Protein AF-A0A7S2BD32-F1 (afdb_monomer_lite)

Foldseek 3Di:
DDVLLVVLVVVVVVVDPLVPAQAEEPQALAAFAQWDADAQCDDDQLARCCPAPNHPCVFRNNDALQCVNVVVHQCSGVNSVLSSNQSSCCVRPVHNHAYEYAQQWHLDHNQDPHSVQRWAFPLIAREAAWDCPDPDNSHYRIHYNNDHFQFGQAWDCAALVRHGDPPDDVSCCDPRHFQNDPPGRTHHGGRDGHPRSNVSRHVNYDRDHDDGDPPDHDPCDDPPPDPDPPPPDDDDDDDDDDDDD

Radius of gyration: 23.65 Å; chains: 1; bounding box: 76×70×60 Å

Sequence (245 aa):
ENNLEKFMGMLKELDLPFRKIRGFATNVANYQALGVQCPWCPDQGYRNGYCMNGKHRNDPCCEDPCSLISQWNFGNNELNYAAGLVAAADDYLGMEAHIIIDTGRNGVADQRQSCANWCNPRGAGTGVPSTTDTANTSLVDAYFWLKTPGESDGCSETLPSGSKCPRFDAKCASVDSLGVGAGEARAPEAGLWFDFQVKQLAENARFEAPVGKGDATCPKSAQTAQPVAPPMVTIPISSGAALGG

Secondary structure (DSSP, 8-state):
--HHHHHHHHHHHTT--GGG--EEEESTT-------PPP--EEETTEE-TTGGGTTTTSGGG--TT--GGGT-S-SSHHHHHHHHHHHHHHHH----EEEEE-SS-S-SS--S-TT--SSBTT----SPSBS--TTTTTEEEEE--SPTTB-SS--SB-TTSSBPTT--GGGGSTTBTTSSTTPPPP-STTSB-HHHHHHHHHT---SPP---TT------------PPPPP--PPPP-PPPPP-

InterPro domains:
  IPR016288 1, 4-beta cellobiohydrolase [PF01341] (19-205)
  IPR016288 1, 4-beta cellobiohydrolase [PR00733] (21-31)
  IPR016288 1, 4-beta cellobiohydrolase [PR00733] (115-135)
  IPR016288 1, 4-beta cellobiohydrolase [PR00733] (140-154)
  IPR016288 1, 4-beta cellobiohydrolase [PTHR34876] (2-206)
  IPR036434 1, 4-beta cellobiohydrolase superfamily [G3DSA:3.20.20.40] (1-207)
  IPR036434 1, 4-beta cellobiohydrolase superfamily [SSF51989] (15-206)

pLDDT: mean 88.83, std 17.26, range [34.72, 98.88]

Structure (mmCIF, N/CA/C/O backbone):
data_AF-A0A7S2BD32-F1
#
_entry.id   AF-A0A7S2BD32-F1
#
loop_
_atom_site.group_PDB
_atom_site.id
_atom_site.type_symbol
_atom_site.label_atom_id
_atom_site.label_alt_id
_atom_site.label_comp_id
_atom_site.label_asym_id
_atom_site.label_entity_id
_atom_site.label_seq_id
_atom_site.pdbx_PDB_ins_code
_atom_site.Cartn_x
_atom_site.Cartn_y
_atom_site.Cartn_z
_atom_site.occupancy
_atom_site.B_iso_or_equiv
_atom_site.auth_seq_id
_atom_site.auth_comp_id
_atom_site.auth_asym_id
_atom_site.auth_atom_id
_atom_site.pdbx_PDB_model_num
ATOM 1 N N . GLU A 1 1 ? -5.860 20.797 6.631 1.00 58.47 1 GLU A N 1
ATOM 2 C CA . GLU A 1 1 ? -7.123 20.291 6.059 1.00 58.47 1 GLU A CA 1
ATOM 3 C C . GLU A 1 1 ? -7.252 18.819 6.418 1.00 58.47 1 GLU A C 1
ATOM 5 O O . GLU A 1 1 ? -6.230 18.143 6.411 1.00 58.47 1 GLU A O 1
ATOM 10 N N . ASN A 1 2 ? -8.440 18.346 6.803 1.00 82.62 2 ASN A N 1
ATOM 11 C CA . ASN A 1 2 ? -8.645 16.949 7.182 1.00 82.62 2 ASN A CA 1
ATOM 12 C C . ASN A 1 2 ? -9.207 16.147 5.996 1.00 82.62 2 ASN A C 1
ATOM 14 O O . ASN A 1 2 ? -10.402 16.195 5.707 1.00 82.62 2 ASN A O 1
ATOM 18 N N . ASN A 1 3 ? -8.331 15.433 5.287 1.00 89.69 3 ASN A N 1
ATOM 19 C CA . ASN A 1 3 ? -8.700 14.720 4.059 1.00 89.69 3 ASN A CA 1
ATOM 20 C C . ASN A 1 3 ? -9.660 13.549 4.311 1.00 89.69 3 ASN A C 1
ATOM 22 O O . ASN A 1 3 ? -10.492 13.261 3.454 1.00 89.69 3 ASN A O 1
ATOM 26 N N . LEU A 1 4 ? -9.572 12.890 5.473 1.00 90.88 4 LEU A N 1
ATOM 27 C CA . LEU A 1 4 ? -10.450 11.768 5.812 1.00 90.88 4 LEU A CA 1
ATOM 28 C C . LEU A 1 4 ? -11.892 12.248 6.040 1.00 90.88 4 LEU A C 1
ATOM 30 O O . LEU A 1 4 ? -12.830 11.649 5.525 1.00 90.88 4 LEU A O 1
ATOM 34 N N . GLU A 1 5 ? -12.068 13.390 6.702 1.00 90.88 5 GLU A N 1
ATOM 35 C CA . GLU A 1 5 ? -13.377 14.034 6.870 1.00 90.88 5 GLU A CA 1
ATOM 36 C C . GLU A 1 5 ? -13.989 14.434 5.525 1.00 90.88 5 GLU A C 1
ATOM 38 O O . GLU A 1 5 ? -15.154 14.142 5.269 1.00 90.88 5 GLU A O 1
ATOM 43 N N . LYS A 1 6 ? -13.196 15.023 4.620 1.00 93.69 6 LYS A N 1
ATOM 44 C CA . LYS A 1 6 ? -13.669 15.345 3.266 1.00 93.69 6 LYS A CA 1
ATOM 45 C C . LYS A 1 6 ? -14.077 14.102 2.478 1.00 93.69 6 LYS A C 1
ATOM 47 O O . LYS A 1 6 ? -15.100 14.124 1.801 1.00 93.69 6 LYS A O 1
ATOM 52 N N . PHE A 1 7 ? -13.298 13.025 2.571 1.00 94.88 7 PHE A N 1
ATOM 53 C CA . PHE A 1 7 ? -13.624 11.759 1.921 1.00 94.88 7 PHE A CA 1
ATOM 54 C C . PHE A 1 7 ? -14.946 11.181 2.443 1.00 94.88 7 PHE A C 1
ATOM 56 O O . PHE A 1 7 ? -15.809 10.822 1.644 1.00 94.88 7 PHE A O 1
ATOM 63 N N . MET A 1 8 ? -15.148 11.163 3.763 1.00 94.94 8 MET A N 1
ATOM 64 C CA . MET A 1 8 ? -16.405 10.695 4.355 1.00 94.94 8 MET A CA 1
ATOM 65 C C . MET A 1 8 ? -17.590 11.600 4.008 1.00 94.94 8 MET A C 1
ATOM 67 O O . MET A 1 8 ? -18.666 11.100 3.688 1.00 94.94 8 MET A O 1
ATOM 71 N N . GLY A 1 9 ? -17.391 12.920 3.998 1.00 94.50 9 GLY A N 1
ATOM 72 C CA . GLY A 1 9 ? -18.394 13.880 3.534 1.00 94.50 9 GLY A CA 1
ATOM 73 C C . GLY A 1 9 ? -18.826 13.607 2.092 1.00 94.50 9 GLY A C 1
ATOM 74 O O . GLY A 1 9 ? -20.017 13.482 1.825 1.00 94.50 9 GLY A O 1
ATOM 75 N N . MET A 1 10 ? -17.865 13.393 1.189 1.00 95.62 10 MET A N 1
ATOM 76 C CA . MET A 1 10 ? -18.145 13.023 -0.200 1.00 95.62 10 MET A CA 1
ATOM 77 C C . MET A 1 10 ? -18.947 11.715 -0.293 1.00 95.62 10 MET A C 1
ATOM 79 O O . MET A 1 10 ? -19.921 11.653 -1.035 1.00 95.62 10 MET A O 1
ATOM 83 N N . LEU A 1 11 ? -18.582 10.669 0.460 1.00 95.69 11 LEU A N 1
ATOM 84 C CA . LEU A 1 11 ? -19.344 9.412 0.453 1.00 95.69 11 LEU A CA 1
ATOM 85 C C . LEU A 1 11 ? -20.788 9.613 0.922 1.00 95.69 11 LEU A C 1
ATOM 87 O O . LEU A 1 11 ? -21.703 9.044 0.329 1.00 95.69 11 LEU A O 1
ATOM 91 N N . LYS A 1 12 ? -20.996 10.438 1.951 1.00 93.94 12 LYS A N 1
ATOM 92 C CA . LYS A 1 12 ? -22.327 10.789 2.453 1.00 93.94 12 LYS A CA 1
ATOM 93 C C . LYS A 1 12 ? -23.169 11.507 1.396 1.00 93.94 12 LYS A C 1
ATOM 95 O O . LYS A 1 12 ? -24.358 11.230 1.282 1.00 93.94 12 LYS A O 1
ATOM 100 N N . GLU A 1 13 ? -22.556 12.392 0.612 1.00 95.75 13 GLU A N 1
ATOM 101 C CA . GLU A 1 13 ? -23.217 13.123 -0.480 1.00 95.75 13 GLU A CA 1
ATOM 102 C C . GLU A 1 13 ? -23.597 12.230 -1.670 1.00 95.75 13 GLU A C 1
ATOM 104 O O . GLU A 1 13 ? -24.556 12.534 -2.376 1.00 95.75 13 GLU A O 1
ATOM 109 N N . LEU A 1 14 ? -22.888 11.117 -1.887 1.00 94.44 14 LEU A N 1
ATOM 110 C CA . LEU A 1 14 ? -23.192 10.167 -2.964 1.00 94.44 14 LEU A CA 1
ATOM 111 C C . LEU A 1 14 ? -24.468 9.333 -2.724 1.00 94.44 14 LEU A C 1
ATOM 113 O O . LEU A 1 14 ? -24.861 8.600 -3.630 1.00 94.44 14 LEU A O 1
ATOM 117 N N . ASP A 1 15 ? -25.090 9.416 -1.538 1.00 87.00 15 ASP A N 1
ATOM 118 C CA . ASP A 1 15 ? -26.321 8.693 -1.150 1.00 87.00 15 ASP A CA 1
ATOM 119 C C . ASP A 1 15 ? -26.288 7.196 -1.518 1.00 87.00 15 ASP A C 1
ATOM 121 O O . ASP A 1 15 ? -27.191 6.615 -2.128 1.00 87.00 15 ASP A O 1
ATOM 125 N N . LEU A 1 16 ? -25.163 6.555 -1.199 1.00 90.75 16 LEU A N 1
ATOM 126 C CA . LEU A 1 16 ? -24.937 5.155 -1.527 1.00 90.75 16 LEU A CA 1
ATOM 127 C C . LEU A 1 16 ? -25.793 4.235 -0.642 1.00 90.75 16 LEU A C 1
ATOM 129 O O . LEU A 1 16 ? -26.047 4.533 0.526 1.00 90.75 16 LEU A O 1
ATOM 133 N N . PRO A 1 17 ? -26.182 3.041 -1.132 1.00 91.81 17 PRO A N 1
ATOM 134 C CA . PRO A 1 17 ? -26.889 2.064 -0.317 1.00 91.81 17 PRO A CA 1
ATOM 135 C C . PRO A 1 17 ? -25.917 1.382 0.660 1.00 91.81 17 PRO A C 1
ATOM 137 O O . PRO A 1 17 ? -25.590 0.212 0.471 1.00 91.81 17 PRO A O 1
ATOM 140 N N . PHE A 1 18 ? -25.471 2.081 1.711 1.00 90.56 18 PHE A N 1
ATOM 141 C CA . PHE A 1 18 ? -24.422 1.627 2.640 1.00 90.56 18 PHE A CA 1
ATOM 142 C C . PHE A 1 18 ? -24.682 0.244 3.249 1.00 90.56 18 PHE A C 1
ATOM 144 O O . PHE A 1 18 ? -23.754 -0.534 3.407 1.00 90.56 18 PHE A O 1
ATOM 151 N N . ARG A 1 19 ? -25.948 -0.155 3.431 1.00 89.62 19 ARG A N 1
ATOM 152 C CA . ARG A 1 19 ? -26.327 -1.528 3.833 1.00 89.62 19 ARG A CA 1
ATOM 153 C C . ARG A 1 19 ? -25.866 -2.646 2.879 1.00 89.62 19 ARG A C 1
ATOM 155 O O . ARG A 1 19 ? -25.961 -3.817 3.224 1.00 89.62 19 ARG A O 1
ATOM 162 N N . LYS A 1 20 ? -25.502 -2.310 1.638 1.00 94.06 20 LYS A N 1
ATOM 163 C CA . LYS A 1 20 ? -24.972 -3.232 0.617 1.00 94.06 20 LYS A CA 1
ATOM 164 C C . LYS A 1 20 ? -23.454 -3.125 0.471 1.00 94.06 20 LYS A C 1
ATOM 166 O O . LYS A 1 20 ? -22.869 -3.908 -0.270 1.00 94.06 20 LYS A O 1
ATOM 171 N N . ILE A 1 21 ? -22.835 -2.141 1.115 1.00 95.62 21 ILE A N 1
ATOM 172 C CA . ILE A 1 21 ? -21.399 -1.910 1.064 1.00 95.62 21 ILE A CA 1
ATOM 173 C C . ILE A 1 21 ? -20.817 -2.556 2.314 1.00 95.62 21 ILE A C 1
ATOM 175 O O . ILE A 1 21 ? -21.200 -2.215 3.424 1.00 95.62 21 ILE A O 1
ATOM 179 N N . ARG A 1 22 ? -19.912 -3.521 2.137 1.00 97.25 22 ARG A N 1
ATOM 180 C CA . ARG A 1 22 ? -19.256 -4.196 3.266 1.00 97.25 22 ARG A CA 1
ATOM 181 C C . ARG A 1 22 ? -18.191 -3.313 3.922 1.00 97.25 22 ARG A C 1
ATOM 183 O O . ARG A 1 22 ? -17.991 -3.390 5.126 1.00 97.25 22 ARG A O 1
ATOM 190 N N . GLY A 1 23 ? -17.533 -2.469 3.130 1.00 97.44 23 GLY A N 1
ATOM 191 C CA . GLY A 1 23 ? -16.484 -1.568 3.589 1.00 97.44 23 GLY A CA 1
ATOM 192 C C . GLY A 1 23 ? -15.502 -1.215 2.482 1.00 97.44 23 GLY A C 1
ATOM 193 O O . GLY A 1 23 ? -15.934 -0.936 1.362 1.00 97.44 23 GLY A O 1
ATOM 194 N N . PHE A 1 24 ? -14.206 -1.200 2.790 1.00 98.25 24 PHE A N 1
ATOM 195 C CA . PHE A 1 24 ? -13.173 -0.622 1.927 1.00 98.25 24 PHE A CA 1
ATOM 196 C C . PHE A 1 24 ? -12.039 -1.604 1.619 1.00 98.25 24 PHE A C 1
ATOM 198 O O . PHE A 1 24 ? -11.784 -2.544 2.369 1.00 98.25 24 PHE A O 1
ATOM 205 N N . ALA A 1 25 ? -11.330 -1.348 0.519 1.00 98.69 25 ALA A N 1
ATOM 206 C CA . ALA A 1 25 ? -10.073 -2.011 0.192 1.00 98.69 25 ALA A CA 1
ATOM 207 C C . ALA A 1 25 ? -8.916 -1.019 0.353 1.00 98.69 25 ALA A C 1
ATOM 209 O O . ALA A 1 25 ? -8.985 0.088 -0.186 1.00 98.69 25 ALA A O 1
ATOM 210 N N . THR A 1 26 ? -7.863 -1.406 1.070 1.00 98.75 26 THR A N 1
ATOM 211 C CA . THR A 1 26 ? -6.665 -0.576 1.272 1.00 98.75 26 THR A CA 1
ATOM 212 C C . THR A 1 26 ? -5.419 -1.250 0.699 1.00 98.75 26 THR A C 1
ATOM 214 O O . THR A 1 26 ? -5.455 -2.408 0.280 1.00 98.75 26 THR A O 1
ATOM 217 N N . ASN A 1 27 ? -4.327 -0.490 0.599 1.00 98.62 27 ASN A N 1
ATOM 218 C CA . ASN A 1 27 ? -3.042 -0.902 0.023 1.00 98.62 27 ASN A CA 1
ATOM 219 C C . ASN A 1 27 ? -3.067 -1.435 -1.424 1.00 98.62 27 ASN A C 1
ATOM 221 O O . ASN A 1 27 ? -2.047 -1.943 -1.883 1.00 98.62 27 ASN A O 1
ATOM 225 N N . VAL A 1 28 ? -4.191 -1.345 -2.148 1.00 98.69 28 VAL A N 1
ATOM 226 C CA . VAL A 1 28 ? -4.358 -1.955 -3.481 1.00 98.69 28 VAL A CA 1
ATOM 227 C C . VAL A 1 28 ? -3.224 -1.545 -4.416 1.00 98.69 28 VAL A C 1
ATOM 229 O O . VAL A 1 28 ? -3.013 -0.356 -4.655 1.00 98.69 28 VAL A O 1
ATOM 232 N N . ALA A 1 29 ? -2.501 -2.537 -4.944 1.00 98.25 29 ALA A N 1
ATOM 233 C CA . ALA A 1 29 ? -1.325 -2.335 -5.791 1.00 98.25 29 ALA A CA 1
ATOM 234 C C . ALA A 1 29 ? -0.209 -1.476 -5.156 1.00 98.25 29 ALA A C 1
ATOM 236 O O . ALA A 1 29 ? 0.629 -0.922 -5.866 1.00 98.25 29 ALA A O 1
ATOM 237 N N . ASN A 1 30 ? -0.142 -1.396 -3.831 1.00 98.12 30 ASN A N 1
ATOM 238 C CA . ASN A 1 30 ? 0.859 -0.637 -3.088 1.00 98.12 30 ASN A CA 1
ATOM 239 C C . ASN A 1 30 ? 1.707 -1.580 -2.208 1.00 98.12 30 ASN A C 1
ATOM 241 O O . ASN A 1 30 ? 1.711 -2.799 -2.379 1.00 98.12 30 ASN A O 1
ATOM 245 N N . TYR A 1 31 ? 2.529 -0.988 -1.349 1.00 97.81 31 TYR A N 1
ATOM 246 C CA . TYR A 1 31 ? 3.640 -1.623 -0.646 1.00 97.81 31 TYR A CA 1
ATOM 247 C C . TYR A 1 31 ? 3.725 -1.137 0.802 1.00 97.81 31 TYR A C 1
ATOM 249 O O . TYR A 1 31 ? 4.784 -1.243 1.418 1.00 97.81 31 TYR A O 1
ATOM 257 N N . GLN A 1 32 ? 2.657 -0.529 1.333 1.00 97.50 32 GLN A N 1
ATOM 258 C CA . GLN A 1 32 ? 2.672 -0.105 2.725 1.00 97.50 32 GLN A CA 1
ATOM 259 C C . GLN A 1 32 ? 2.680 -1.296 3.665 1.00 97.50 32 GLN A C 1
ATOM 261 O O . GLN A 1 32 ? 2.044 -2.320 3.399 1.00 97.50 32 GLN A O 1
ATOM 266 N N . ALA A 1 33 ? 3.429 -1.147 4.758 1.00 96.75 33 ALA A N 1
ATOM 267 C CA . ALA A 1 33 ? 3.563 -2.180 5.769 1.00 96.75 33 ALA A CA 1
ATOM 268 C C . ALA A 1 33 ? 2.182 -2.592 6.285 1.00 96.75 33 ALA A C 1
ATOM 270 O O . ALA A 1 33 ? 1.382 -1.731 6.656 1.00 96.75 33 ALA A O 1
ATOM 271 N N . LEU A 1 34 ? 1.935 -3.901 6.390 1.00 97.81 34 LEU A N 1
ATOM 272 C CA . LEU A 1 34 ? 0.782 -4.391 7.148 1.00 97.81 34 LEU A CA 1
ATOM 273 C C . LEU A 1 34 ? 0.855 -3.889 8.603 1.00 97.81 34 LEU A C 1
ATOM 275 O O . LEU A 1 34 ? -0.110 -3.332 9.122 1.00 97.81 34 LEU A O 1
ATOM 279 N N . GLY A 1 35 ? 2.047 -4.008 9.201 1.00 95.88 35 GLY A N 1
ATOM 280 C CA . GLY A 1 35 ? 2.380 -3.519 10.538 1.00 95.88 35 GLY A CA 1
ATOM 281 C C . GLY A 1 35 ? 1.627 -4.228 11.660 1.00 95.88 35 GLY A C 1
ATOM 282 O O . GLY A 1 35 ? 1.113 -5.331 11.490 1.00 95.88 35 GLY A O 1
ATOM 283 N N . VAL A 1 36 ? 1.597 -3.577 12.821 1.00 95.50 36 VAL A N 1
ATOM 284 C CA . VAL A 1 36 ? 0.858 -4.008 14.011 1.00 95.50 36 VAL A CA 1
ATOM 285 C C . VAL A 1 36 ? -0.167 -2.929 14.340 1.00 95.50 36 VAL A C 1
ATOM 287 O O . VAL A 1 36 ? 0.163 -1.740 14.341 1.00 95.50 36 VAL A O 1
ATOM 290 N N . GLN A 1 37 ? -1.401 -3.335 14.642 1.00 94.88 37 GLN A N 1
ATOM 291 C CA . GLN A 1 37 ? -2.428 -2.398 15.086 1.00 94.88 37 GLN A CA 1
ATOM 292 C C . GLN A 1 37 ? -2.082 -1.851 16.474 1.00 94.88 37 GLN A C 1
ATOM 294 O O . GLN A 1 37 ? -1.905 -2.608 17.428 1.00 94.88 37 GLN A O 1
ATOM 299 N N . CYS A 1 38 ? -2.028 -0.530 16.603 1.00 94.62 38 CYS A N 1
ATOM 300 C CA . CYS A 1 38 ? -1.853 0.126 17.886 1.00 94.62 38 CYS A CA 1
ATOM 301 C C . CYS A 1 38 ? -3.112 0.025 18.752 1.00 94.62 38 CYS A C 1
ATOM 303 O O . CYS A 1 38 ? -4.233 0.023 18.227 1.00 94.62 38 CYS A O 1
ATOM 305 N N . PRO A 1 39 ? -2.955 0.074 20.086 1.00 93.31 39 PRO A N 1
ATOM 306 C CA . PRO A 1 39 ? -4.064 0.342 20.989 1.00 93.31 39 PRO A CA 1
ATOM 307 C C . PRO A 1 39 ? -4.862 1.576 20.544 1.00 93.31 39 PRO A C 1
ATOM 309 O O . PRO A 1 39 ? -4.297 2.580 20.096 1.00 93.31 39 PRO A O 1
ATOM 312 N N . TRP A 1 40 ? -6.190 1.506 20.656 1.00 91.75 40 TRP A N 1
ATOM 313 C CA . TRP A 1 40 ? -7.070 2.595 20.236 1.00 91.75 40 TRP A CA 1
ATOM 314 C C . TRP A 1 40 ? -7.078 3.731 21.272 1.00 91.75 40 TRP A C 1
ATOM 316 O O . TRP A 1 40 ? -7.752 3.649 22.299 1.00 91.75 40 TRP A O 1
ATOM 326 N N . CYS A 1 41 ? -6.315 4.791 20.996 1.00 91.12 41 CYS A N 1
ATOM 327 C CA . CYS A 1 41 ? -6.140 5.991 21.821 1.00 91.12 41 CYS A CA 1
ATOM 328 C C . CYS A 1 41 ? -6.588 7.239 21.031 1.00 91.12 41 CYS A C 1
ATOM 330 O O . CYS A 1 41 ? -5.740 8.040 20.622 1.00 91.12 41 CYS A O 1
ATOM 332 N N . PRO A 1 42 ? -7.890 7.428 20.759 1.00 89.25 42 PRO A N 1
ATOM 333 C CA . PRO A 1 42 ? -8.337 8.561 19.967 1.00 89.25 42 PRO A CA 1
ATOM 334 C C . PRO A 1 42 ? -8.062 9.875 20.705 1.00 89.25 42 PRO A C 1
ATOM 336 O O . PRO A 1 42 ? -8.408 10.019 21.876 1.00 89.25 42 PRO A O 1
ATOM 339 N N . ASP A 1 43 ? -7.423 10.829 20.032 1.00 85.88 43 ASP A N 1
ATOM 340 C CA . ASP A 1 43 ? -7.085 12.137 20.612 1.00 85.88 43 ASP A CA 1
ATOM 341 C C . ASP A 1 43 ? -7.781 13.310 19.905 1.00 85.88 43 ASP A C 1
ATOM 343 O O . ASP A 1 43 ? -7.863 14.407 20.456 1.00 85.88 43 ASP A O 1
ATOM 347 N N . GLN A 1 44 ? -8.316 13.079 18.706 1.00 80.50 44 GLN A N 1
ATOM 348 C CA . GLN A 1 44 ? -9.089 14.051 17.945 1.00 80.50 44 GLN A CA 1
ATOM 349 C C . GLN A 1 44 ? -10.066 13.327 17.006 1.00 80.50 44 GLN A C 1
ATOM 351 O O . GLN A 1 44 ? -9.686 12.876 15.925 1.00 80.50 44 GLN A O 1
ATOM 356 N N . GLY A 1 45 ? -11.336 13.223 17.410 1.00 83.19 45 GLY A N 1
ATOM 357 C CA . GLY A 1 45 ? -12.357 12.497 16.645 1.00 83.19 45 GLY A CA 1
ATOM 358 C C . GLY A 1 45 ? -11.972 11.026 16.456 1.00 83.19 45 GLY A C 1
ATOM 359 O O . GLY A 1 45 ? -11.734 10.318 17.430 1.00 83.19 45 GLY A O 1
ATOM 360 N N . TYR A 1 46 ? -11.860 10.594 15.201 1.00 83.38 46 TYR A N 1
ATOM 361 C CA . TYR A 1 46 ? -11.458 9.242 14.791 1.00 83.38 46 TYR A CA 1
ATOM 362 C C . TYR A 1 46 ? -9.934 9.055 14.645 1.00 83.38 46 TYR A C 1
ATOM 364 O O . TYR A 1 46 ? -9.478 7.971 14.279 1.00 83.38 46 TYR A O 1
ATOM 372 N N . ARG A 1 47 ? -9.113 10.092 14.878 1.00 87.81 47 ARG A N 1
ATOM 373 C CA . ARG A 1 47 ? -7.650 9.964 14.801 1.00 87.81 47 ARG A CA 1
ATOM 374 C C . ARG A 1 47 ? -7.129 9.188 16.002 1.00 87.81 47 ARG A C 1
ATOM 376 O O . ARG A 1 47 ? -7.273 9.656 17.130 1.00 87.81 47 ARG A O 1
ATOM 383 N N . ASN A 1 48 ? -6.425 8.082 15.758 1.00 92.25 48 ASN A N 1
ATOM 384 C CA . ASN A 1 48 ? -5.677 7.395 16.808 1.00 92.25 48 ASN A CA 1
ATOM 385 C C . ASN A 1 48 ? -4.380 8.158 17.138 1.00 92.25 48 ASN A C 1
ATOM 387 O O . ASN A 1 48 ? -3.448 8.215 16.337 1.00 92.25 48 ASN A O 1
ATOM 391 N N . GLY A 1 49 ? -4.315 8.742 18.331 1.00 93.62 49 GLY A N 1
ATOM 392 C CA . GLY A 1 49 ? -3.192 9.537 18.821 1.00 93.62 49 GLY A CA 1
ATOM 393 C C . GLY A 1 49 ? -2.071 8.733 19.480 1.00 93.62 49 GLY A C 1
ATOM 394 O O . GLY A 1 49 ? -1.171 9.349 20.053 1.00 93.62 49 GLY A O 1
ATOM 395 N N . TYR A 1 50 ? -2.114 7.394 19.442 1.00 94.62 50 TYR A N 1
ATOM 396 C CA . TYR A 1 50 ? -1.158 6.528 20.143 1.00 94.62 50 TYR A CA 1
ATOM 397 C C . TYR A 1 50 ? 0.304 6.897 19.823 1.00 94.62 50 TYR A C 1
ATOM 399 O O . TYR A 1 50 ? 1.037 7.320 20.709 1.00 94.62 50 TYR A O 1
ATOM 407 N N . CYS A 1 51 ? 0.715 6.874 18.555 1.00 94.38 51 CYS A N 1
ATOM 408 C CA . CYS A 1 51 ? 2.095 7.202 18.161 1.00 94.38 51 CYS A CA 1
ATOM 409 C C . CYS A 1 51 ? 2.365 8.710 17.991 1.00 94.38 51 CYS A C 1
ATOM 411 O O . CYS A 1 51 ? 3.480 9.128 17.664 1.00 94.38 51 CYS A O 1
ATOM 413 N N . MET A 1 52 ? 1.344 9.554 18.169 1.00 93.12 52 MET A N 1
ATOM 414 C CA . MET A 1 52 ? 1.436 10.978 17.852 1.00 93.12 52 MET A CA 1
ATOM 415 C C . MET A 1 52 ? 2.292 11.742 18.856 1.00 93.12 52 MET A C 1
ATOM 417 O O . MET A 1 52 ? 2.454 11.350 20.012 1.00 93.12 52 MET A O 1
ATOM 421 N N . ASN A 1 53 ? 2.840 12.878 18.413 1.00 90.81 53 ASN A N 1
ATOM 422 C CA . ASN A 1 53 ? 3.692 13.748 19.231 1.00 90.81 53 ASN A CA 1
ATOM 423 C C . ASN A 1 53 ? 4.925 13.033 19.815 1.00 90.81 53 ASN A C 1
ATOM 425 O O . ASN A 1 53 ? 5.414 13.382 20.887 1.00 90.81 53 ASN A O 1
ATOM 429 N N . GLY A 1 54 ? 5.432 12.015 19.112 1.00 88.50 54 GLY A N 1
ATOM 430 C CA . GLY A 1 54 ? 6.607 11.257 19.532 1.00 88.50 54 GLY A CA 1
ATOM 431 C C . GLY A 1 54 ? 6.378 10.334 20.728 1.00 88.50 54 GLY A C 1
ATOM 432 O O . GLY A 1 54 ? 7.362 9.931 21.349 1.00 88.50 54 GLY A O 1
ATOM 433 N N . LYS A 1 55 ? 5.122 10.011 21.052 1.00 91.50 55 LYS A N 1
ATOM 434 C CA . LYS A 1 55 ? 4.765 8.993 22.044 1.00 91.50 55 LYS A CA 1
ATOM 435 C C . LYS A 1 55 ? 5.056 7.592 21.504 1.00 91.50 55 LYS A C 1
ATOM 437 O O . LYS A 1 55 ? 5.060 7.381 20.298 1.00 91.50 55 LYS A O 1
ATOM 442 N N . HIS A 1 56 ? 5.316 6.652 22.413 1.00 92.12 56 HIS A N 1
ATOM 443 C CA . HIS A 1 56 ? 5.418 5.213 22.131 1.00 92.12 56 HIS A CA 1
ATOM 444 C C . HIS A 1 56 ? 6.331 4.816 20.950 1.00 92.12 56 HIS A C 1
ATOM 446 O O . HIS A 1 56 ? 6.143 3.764 20.360 1.00 92.12 56 HIS A O 1
ATOM 452 N N . ARG A 1 57 ? 7.372 5.606 20.634 1.00 90.81 57 ARG A N 1
ATOM 453 C CA . ARG A 1 57 ? 8.261 5.392 19.465 1.00 90.81 57 ARG A CA 1
ATOM 454 C C . ARG A 1 57 ? 8.922 4.013 19.379 1.00 90.81 57 ARG A C 1
ATOM 456 O O . ARG A 1 57 ? 9.354 3.629 18.304 1.00 90.81 57 ARG A O 1
ATOM 463 N N . ASN A 1 58 ? 9.048 3.318 20.507 1.00 91.44 58 ASN A N 1
ATOM 464 C CA . ASN A 1 58 ? 9.677 1.999 20.580 1.00 91.44 58 ASN A CA 1
ATOM 465 C C . ASN A 1 58 ? 8.652 0.853 20.531 1.00 91.44 58 ASN A C 1
ATOM 467 O O . ASN A 1 58 ? 9.042 -0.307 20.636 1.00 91.44 58 ASN A O 1
ATOM 471 N N . ASP A 1 59 ? 7.356 1.165 20.457 1.00 93.06 59 ASP A N 1
ATOM 472 C CA . ASP A 1 59 ? 6.319 0.161 20.253 1.00 93.06 59 ASP A CA 1
ATOM 473 C C . ASP A 1 59 ? 6.335 -0.283 18.780 1.00 93.06 59 ASP A C 1
ATOM 475 O O . ASP A 1 59 ? 6.318 0.589 17.905 1.00 93.06 59 ASP A O 1
ATOM 479 N N . PRO A 1 60 ? 6.344 -1.596 18.477 1.00 93.75 60 PRO A N 1
ATOM 480 C CA . PRO A 1 60 ? 6.278 -2.094 17.103 1.00 93.75 60 PRO A CA 1
ATOM 481 C C . PRO A 1 60 ? 5.107 -1.526 16.289 1.00 93.75 60 PRO A C 1
ATOM 483 O O . PRO A 1 60 ? 5.219 -1.340 15.081 1.00 93.75 60 PRO A O 1
ATOM 486 N N . CYS A 1 61 ? 3.982 -1.193 16.930 1.00 94.62 61 CYS A N 1
ATOM 487 C CA . CYS A 1 61 ? 2.839 -0.597 16.238 1.00 94.62 61 CYS A CA 1
ATOM 488 C C . CYS A 1 61 ? 3.127 0.828 15.713 1.00 94.62 61 CYS A C 1
ATOM 490 O O . CYS A 1 61 ? 2.442 1.308 14.805 1.00 94.62 61 CYS A O 1
ATOM 492 N N . CYS A 1 62 ? 4.154 1.493 16.258 1.00 94.94 62 CYS A N 1
ATOM 493 C CA . CYS A 1 62 ? 4.622 2.822 15.868 1.00 94.94 62 CYS A CA 1
ATOM 494 C C . CYS A 1 62 ? 5.808 2.801 14.894 1.00 94.94 62 CYS A C 1
ATOM 496 O O . CYS A 1 62 ? 6.337 3.869 14.577 1.00 94.94 62 CYS A O 1
ATOM 498 N N . GLU A 1 63 ? 6.221 1.628 14.401 1.00 95.06 63 GLU A N 1
ATOM 499 C CA . GLU A 1 63 ? 7.153 1.549 13.276 1.00 95.06 63 GLU A CA 1
ATOM 500 C C . GLU A 1 63 ? 6.572 2.282 12.061 1.00 95.06 63 GLU A C 1
ATOM 502 O O . GLU A 1 63 ? 5.399 2.131 11.713 1.00 95.06 63 GLU A O 1
ATOM 507 N N . ASP A 1 64 ? 7.394 3.117 11.433 1.00 95.25 64 ASP A N 1
ATOM 508 C CA . ASP A 1 64 ? 6.950 4.047 10.395 1.00 95.25 64 ASP A CA 1
ATOM 509 C C . ASP A 1 64 ? 8.019 4.197 9.301 1.00 95.25 64 ASP A C 1
ATOM 511 O O . ASP A 1 64 ? 8.687 5.235 9.212 1.00 95.25 64 ASP A O 1
ATOM 515 N N . PRO A 1 65 ? 8.201 3.168 8.448 1.00 94.00 65 PRO A N 1
ATOM 516 C CA . PRO A 1 65 ? 9.196 3.185 7.370 1.00 94.00 65 PRO A CA 1
ATOM 517 C C . PRO A 1 65 ? 9.035 4.376 6.415 1.00 94.00 65 PRO A C 1
ATOM 519 O O . PRO A 1 65 ? 9.986 4.804 5.768 1.00 94.00 65 PRO A O 1
ATOM 522 N N . CYS A 1 66 ? 7.830 4.943 6.353 1.00 94.62 66 CYS A N 1
ATOM 523 C CA . CYS A 1 66 ? 7.471 6.035 5.461 1.00 94.62 66 CYS A CA 1
ATOM 524 C C . CYS A 1 66 ? 7.435 7.412 6.131 1.00 94.62 66 CYS A C 1
ATOM 526 O O . CYS A 1 66 ? 7.071 8.395 5.478 1.00 94.62 66 CYS A O 1
ATOM 528 N N . SER A 1 67 ? 7.826 7.507 7.406 1.00 94.31 67 SER A N 1
ATOM 529 C CA . SER A 1 67 ? 7.865 8.761 8.171 1.00 94.31 67 SER A CA 1
ATOM 530 C C . SER A 1 67 ? 6.533 9.540 8.157 1.00 94.31 67 SER A C 1
ATOM 532 O O . SER A 1 67 ? 6.515 10.777 8.160 1.00 94.31 67 SER A O 1
ATOM 534 N N . LEU A 1 68 ? 5.408 8.825 8.120 1.00 94.31 68 LEU A N 1
ATOM 535 C CA . LEU A 1 68 ? 4.041 9.342 8.092 1.00 94.31 68 LEU A CA 1
ATOM 536 C C . LEU A 1 68 ? 3.627 10.012 9.410 1.00 94.31 68 LEU A C 1
ATOM 538 O O . LEU A 1 68 ? 2.927 11.027 9.383 1.00 94.31 68 LEU A O 1
ATOM 542 N N . ILE A 1 69 ? 4.110 9.534 10.558 1.00 93.88 69 ILE A N 1
ATOM 543 C CA . ILE A 1 69 ? 3.799 10.100 11.880 1.00 93.88 69 ILE A CA 1
ATOM 544 C C . ILE A 1 69 ? 4.264 11.556 11.950 1.00 93.88 69 ILE A C 1
ATOM 546 O O . ILE A 1 69 ? 3.544 12.427 12.438 1.00 93.88 69 ILE A O 1
ATOM 550 N N . SER A 1 70 ? 5.451 11.850 11.410 1.00 91.56 70 SER A N 1
ATOM 551 C CA . SER A 1 70 ? 5.998 13.215 11.375 1.00 91.56 70 SER A CA 1
ATOM 552 C C . SER A 1 70 ? 5.187 14.173 10.490 1.00 91.56 70 SER A C 1
ATOM 554 O O . SER A 1 70 ? 5.249 15.389 10.662 1.00 91.56 70 SER A O 1
ATOM 556 N N . GLN A 1 71 ? 4.378 13.616 9.587 1.00 90.81 71 GLN A N 1
ATOM 557 C CA . GLN A 1 71 ? 3.447 14.324 8.712 1.00 90.81 71 GLN A CA 1
ATOM 558 C C . GLN A 1 71 ? 2.027 14.366 9.297 1.00 90.81 71 GLN A C 1
ATOM 560 O O . GLN A 1 71 ? 1.077 14.675 8.580 1.00 90.81 71 GLN A O 1
ATOM 565 N N . TRP A 1 72 ? 1.872 14.056 10.590 1.00 89.31 72 TRP A N 1
ATOM 566 C CA . TRP A 1 72 ? 0.586 13.988 11.290 1.00 89.31 72 TRP A CA 1
ATOM 567 C C . TRP A 1 72 ? -0.381 12.929 10.741 1.00 89.31 72 TRP A C 1
ATOM 569 O O . TRP A 1 72 ? -1.590 13.013 10.968 1.00 89.31 72 TRP A O 1
ATOM 579 N N . ASN A 1 73 ? 0.137 11.909 10.052 1.00 92.25 73 ASN A N 1
ATOM 580 C CA . ASN A 1 73 ? -0.648 10.781 9.572 1.00 92.25 73 ASN A CA 1
ATOM 581 C C . ASN A 1 73 ? -0.533 9.604 10.551 1.00 92.25 73 ASN A C 1
ATOM 583 O O . ASN A 1 73 ? 0.544 9.064 10.786 1.00 92.25 73 ASN A O 1
ATOM 587 N N . PHE A 1 74 ? -1.668 9.227 11.136 1.00 92.69 74 PHE A N 1
ATOM 588 C CA . PHE A 1 74 ? -1.774 8.160 12.132 1.00 92.69 74 PHE A CA 1
ATOM 589 C C . PHE A 1 74 ? -1.904 6.761 11.523 1.00 92.69 74 PHE A C 1
ATOM 591 O O . PHE A 1 74 ? -1.794 5.775 12.242 1.00 92.69 74 PHE A O 1
ATOM 598 N N . GLY A 1 75 ? -2.111 6.665 10.209 1.00 95.38 75 GLY A N 1
ATOM 599 C CA . GLY A 1 75 ? -2.028 5.423 9.449 1.00 95.38 75 GLY A CA 1
ATOM 600 C C . GLY A 1 75 ? -0.589 5.121 9.040 1.00 95.38 75 GLY A C 1
ATOM 601 O O . GLY A 1 75 ? -0.298 5.048 7.852 1.00 95.38 75 GLY A O 1
ATOM 602 N N . ASN A 1 76 ? 0.324 5.000 10.011 1.00 95.81 76 ASN A N 1
ATOM 603 C CA . ASN A 1 76 ? 1.736 4.667 9.760 1.00 95.81 76 ASN A CA 1
ATOM 604 C C . ASN A 1 76 ? 1.942 3.228 9.247 1.00 95.81 76 ASN A C 1
ATOM 606 O O . ASN A 1 76 ? 3.001 2.905 8.717 1.00 95.81 76 ASN A O 1
ATOM 610 N N . ASN A 1 77 ? 0.918 2.386 9.381 1.00 97.00 77 ASN A N 1
ATOM 611 C CA . ASN A 1 77 ? 0.793 1.079 8.748 1.00 97.00 77 ASN A CA 1
ATOM 612 C C . ASN A 1 77 ? -0.677 0.822 8.368 1.00 97.00 77 ASN A C 1
ATOM 614 O O . ASN A 1 77 ? -1.573 1.565 8.790 1.00 97.00 77 ASN A O 1
ATOM 618 N N . GLU A 1 78 ? -0.927 -0.226 7.584 1.00 98.12 78 GLU A N 1
ATOM 619 C CA . GLU A 1 78 ? -2.261 -0.518 7.052 1.00 98.12 78 GLU A CA 1
ATOM 620 C C . GLU A 1 78 ? -3.278 -0.886 8.137 1.00 98.12 78 GLU A C 1
ATOM 622 O O . GLU A 1 78 ? -4.430 -0.478 8.031 1.00 98.12 78 GLU A O 1
ATOM 627 N N . LEU A 1 79 ? -2.884 -1.576 9.214 1.00 97.62 79 LEU A N 1
ATOM 628 C CA . LEU A 1 79 ? -3.808 -1.886 10.313 1.00 97.62 79 LEU A CA 1
ATOM 629 C C . LEU A 1 79 ? -4.240 -0.631 11.091 1.00 97.62 79 LEU A C 1
ATOM 631 O O . LEU A 1 79 ? -5.411 -0.492 11.452 1.00 97.62 79 LEU A O 1
ATOM 635 N N . ASN A 1 80 ? -3.326 0.315 11.317 1.00 96.88 80 ASN A N 1
ATOM 636 C CA . ASN A 1 80 ? -3.649 1.604 11.933 1.00 96.88 80 ASN A CA 1
ATOM 637 C C . ASN A 1 80 ? -4.514 2.472 11.013 1.00 96.88 80 ASN A C 1
ATOM 639 O O . ASN A 1 80 ? -5.461 3.113 11.478 1.00 96.88 80 ASN A O 1
ATOM 643 N N . TYR A 1 81 ? -4.216 2.473 9.711 1.00 97.31 81 TYR A N 1
ATOM 644 C CA . TYR A 1 81 ? -5.016 3.180 8.715 1.00 97.31 81 TYR A CA 1
ATOM 645 C C . TYR A 1 81 ? -6.440 2.614 8.631 1.00 97.31 81 TYR A C 1
ATOM 647 O O . TYR A 1 81 ? -7.409 3.371 8.716 1.00 97.31 81 TYR A O 1
ATOM 655 N N . ALA A 1 82 ? -6.567 1.287 8.561 1.00 97.44 82 ALA A N 1
ATOM 656 C CA . ALA A 1 82 ? -7.831 0.561 8.569 1.00 97.44 82 ALA A CA 1
ATOM 657 C C . ALA A 1 82 ? -8.680 0.920 9.800 1.00 97.44 82 ALA A C 1
ATOM 659 O O . ALA A 1 82 ? -9.859 1.244 9.659 1.00 97.44 82 ALA A O 1
ATOM 660 N N . ALA A 1 83 ? -8.077 0.961 10.993 1.00 95.75 83 ALA A N 1
ATOM 661 C CA . ALA A 1 83 ? -8.776 1.358 12.214 1.00 95.75 83 ALA A CA 1
ATOM 662 C C . ALA A 1 83 ? -9.312 2.792 12.176 1.00 95.75 83 ALA A C 1
ATOM 664 O O . ALA A 1 83 ? -10.455 3.035 12.563 1.00 95.75 83 ALA A O 1
ATOM 665 N N . GLY A 1 84 ? -8.526 3.728 11.644 1.00 95.25 84 GLY A N 1
ATOM 666 C CA . GLY A 1 84 ? -8.985 5.090 11.383 1.00 95.25 84 GLY A CA 1
ATOM 667 C C . GLY A 1 84 ? -10.165 5.171 10.435 1.00 95.25 84 GLY A C 1
ATOM 668 O O . GLY A 1 84 ? -11.121 5.902 10.686 1.00 95.25 84 GLY A O 1
ATOM 669 N N . LEU A 1 85 ? -10.072 4.432 9.332 1.00 96.19 85 LEU A N 1
ATOM 670 C CA . LEU A 1 85 ? -11.061 4.461 8.266 1.00 96.19 85 LEU A CA 1
ATOM 671 C C . LEU A 1 85 ? -12.406 3.896 8.732 1.00 96.19 85 LEU A C 1
ATOM 673 O O . LEU A 1 85 ? -13.439 4.505 8.463 1.00 96.19 85 LEU A O 1
ATOM 677 N N . VAL A 1 86 ? -12.389 2.784 9.473 1.00 95.94 86 VAL A N 1
ATOM 678 C CA . VAL A 1 86 ? -13.594 2.183 10.064 1.00 95.94 86 VAL A CA 1
ATOM 679 C C . VAL A 1 86 ? -14.220 3.114 11.100 1.00 95.94 86 VAL A C 1
ATOM 681 O O . VAL A 1 86 ? -15.418 3.371 11.029 1.00 95.94 86 VAL A O 1
ATOM 684 N N . ALA A 1 87 ? -13.422 3.693 12.004 1.00 95.00 87 ALA A N 1
ATOM 685 C CA . ALA A 1 87 ? -13.934 4.635 13.000 1.00 95.00 87 ALA A CA 1
ATOM 686 C C . ALA A 1 87 ? -14.565 5.884 12.359 1.00 95.00 87 ALA A C 1
ATOM 688 O O . ALA A 1 87 ? -15.604 6.358 12.808 1.00 95.00 87 ALA A O 1
ATOM 689 N N . ALA A 1 88 ? -13.958 6.412 11.293 1.00 95.00 88 ALA A N 1
ATOM 690 C CA . ALA A 1 88 ? -14.514 7.545 10.560 1.00 95.00 88 ALA A CA 1
ATOM 691 C C . ALA A 1 88 ? -15.799 7.178 9.792 1.00 95.00 88 ALA A C 1
ATOM 693 O O . ALA A 1 88 ? -16.706 8.001 9.704 1.00 95.00 88 ALA A O 1
ATOM 694 N N . ALA A 1 89 ? -15.895 5.962 9.245 1.00 95.50 89 ALA A N 1
ATOM 695 C CA . ALA A 1 89 ? -17.093 5.497 8.548 1.00 95.50 89 ALA A CA 1
ATOM 696 C C . ALA A 1 89 ? -18.282 5.304 9.503 1.00 95.50 89 ALA A C 1
ATOM 698 O O . ALA A 1 89 ? -19.398 5.700 9.164 1.00 95.50 89 ALA A O 1
ATOM 699 N N . ASP A 1 90 ? -18.046 4.767 10.700 1.00 93.56 90 ASP A N 1
ATOM 700 C CA . ASP A 1 90 ? -19.071 4.663 11.742 1.00 93.56 90 ASP A CA 1
ATOM 701 C C . ASP A 1 90 ? -19.596 6.055 12.133 1.00 93.56 90 ASP A C 1
ATOM 703 O O . ASP A 1 90 ? -20.790 6.326 12.024 1.00 93.56 90 ASP A O 1
ATOM 707 N N . ASP A 1 91 ? -18.690 6.986 12.447 1.00 92.31 91 ASP A N 1
ATOM 708 C CA . ASP A 1 91 ? -19.034 8.345 12.885 1.00 92.31 91 ASP A CA 1
ATOM 709 C C . ASP A 1 91 ? -19.787 9.159 11.810 1.00 92.31 91 ASP A C 1
ATOM 711 O O . ASP A 1 91 ? -20.801 9.802 12.091 1.00 92.31 91 ASP A O 1
ATOM 715 N N . TY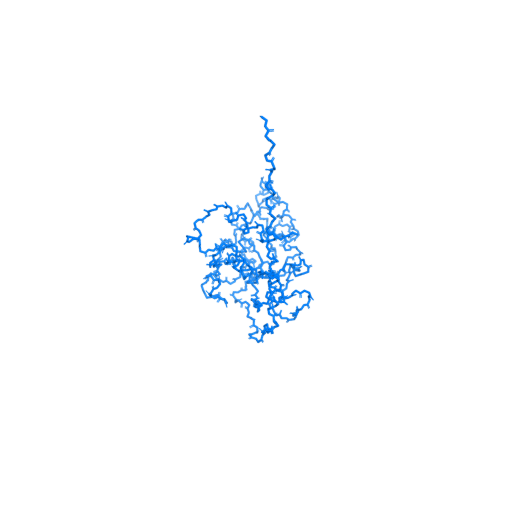R A 1 92 ? -19.335 9.124 10.550 1.00 92.31 92 TYR A N 1
ATOM 716 C CA . TYR A 1 92 ? -19.899 9.979 9.493 1.00 92.31 92 TYR A CA 1
ATOM 717 C C . TYR A 1 92 ? -21.090 9.363 8.762 1.00 92.31 92 TYR A C 1
ATOM 719 O O . TYR A 1 92 ? -21.997 10.095 8.330 1.00 92.31 92 TYR A O 1
ATOM 727 N N . LEU A 1 93 ? -21.051 8.042 8.571 1.00 93.25 93 LEU A N 1
ATOM 728 C CA . LEU A 1 93 ? -21.958 7.303 7.693 1.00 93.25 93 LEU A CA 1
ATOM 729 C C . LEU A 1 93 ? -22.888 6.362 8.471 1.00 93.25 93 LEU A C 1
ATOM 731 O O . LEU A 1 93 ? -23.828 5.840 7.875 1.00 93.25 93 LEU A O 1
ATOM 735 N N . GLY A 1 94 ? -22.653 6.140 9.772 1.00 92.62 94 GLY A N 1
ATOM 736 C CA . GLY A 1 94 ? -23.361 5.117 10.549 1.00 92.62 94 GLY A CA 1
ATOM 737 C C . GLY A 1 94 ? -23.102 3.710 10.010 1.00 92.62 94 GLY A C 1
ATOM 738 O O . GLY A 1 94 ? -24.001 2.868 10.007 1.00 92.62 94 GLY A O 1
ATOM 739 N N . MET A 1 95 ? -21.910 3.494 9.446 1.00 94.00 95 MET A N 1
ATOM 740 C CA . MET A 1 95 ? -21.546 2.277 8.736 1.00 94.00 95 MET A CA 1
ATOM 741 C C . MET A 1 95 ? -20.526 1.471 9.540 1.00 94.00 95 MET A C 1
ATOM 743 O O . MET A 1 95 ? -19.380 1.890 9.691 1.00 94.00 95 MET A O 1
ATOM 747 N N . GLU A 1 96 ? -20.914 0.261 9.943 1.00 93.38 96 GLU A N 1
ATOM 748 C CA . GLU A 1 96 ? -19.995 -0.763 10.453 1.00 93.38 96 GLU A CA 1
ATOM 749 C C . GLU A 1 96 ? -19.166 -1.328 9.286 1.00 93.38 96 GLU A C 1
ATOM 751 O O . GLU A 1 96 ? -19.485 -2.354 8.682 1.00 93.38 96 GLU A O 1
ATOM 756 N N . ALA A 1 97 ? -18.148 -0.570 8.883 1.00 97.12 97 ALA A N 1
ATOM 757 C CA . ALA A 1 97 ? -17.296 -0.911 7.756 1.00 97.12 97 ALA A CA 1
ATOM 758 C C . ALA A 1 97 ? -16.271 -1.988 8.130 1.00 97.12 97 ALA A C 1
ATOM 760 O O . ALA A 1 97 ? -15.650 -1.932 9.187 1.00 97.12 97 ALA A O 1
ATOM 761 N N . HIS A 1 98 ? -16.023 -2.908 7.202 1.00 98.06 98 HIS A N 1
ATOM 762 C CA . HIS A 1 98 ? -14.918 -3.863 7.266 1.00 98.06 98 HIS A CA 1
ATOM 763 C C . HIS A 1 98 ? -13.860 -3.568 6.204 1.00 98.06 98 HIS A C 1
ATOM 765 O O . HIS A 1 98 ? -14.115 -2.888 5.209 1.00 98.06 98 HIS A O 1
ATOM 771 N N . ILE A 1 99 ? -12.653 -4.087 6.394 1.00 98.69 99 ILE A N 1
ATOM 772 C CA . ILE A 1 99 ? -11.527 -3.812 5.502 1.00 98.69 99 ILE A CA 1
ATOM 773 C C . ILE A 1 99 ? -11.014 -5.100 4.865 1.00 98.69 99 ILE A C 1
ATOM 775 O O . ILE A 1 99 ? -10.898 -6.129 5.529 1.00 98.69 99 ILE A O 1
ATOM 779 N N . ILE A 1 100 ? -10.656 -5.027 3.586 1.00 98.81 100 ILE A N 1
ATOM 780 C CA . ILE A 1 100 ? -9.695 -5.954 2.979 1.00 98.81 100 ILE A CA 1
ATOM 781 C C . ILE A 1 100 ? -8.392 -5.202 2.702 1.00 98.81 100 ILE A C 1
ATOM 783 O O . ILE A 1 100 ? -8.421 -4.065 2.228 1.00 98.81 100 ILE A O 1
ATOM 787 N N . ILE A 1 101 ? -7.252 -5.817 3.008 1.00 98.88 101 ILE A N 1
ATOM 788 C CA . ILE A 1 101 ? -5.932 -5.187 2.847 1.00 98.88 101 ILE A CA 1
ATOM 789 C C . ILE A 1 101 ? -5.162 -5.940 1.768 1.00 98.88 101 ILE A C 1
ATOM 791 O O . ILE A 1 101 ? -5.007 -7.160 1.865 1.00 98.88 101 ILE A O 1
ATOM 795 N N . ASP A 1 102 ? -4.657 -5.220 0.762 1.00 98.88 102 ASP A N 1
ATOM 796 C CA . ASP A 1 102 ? -3.750 -5.819 -0.215 1.00 98.88 102 ASP A CA 1
ATOM 797 C C . ASP A 1 102 ? -2.396 -6.134 0.421 1.00 98.88 102 ASP A C 1
ATOM 799 O O . ASP A 1 102 ? -1.662 -5.238 0.837 1.00 98.88 102 ASP A O 1
ATOM 803 N N . THR A 1 103 ? -2.056 -7.415 0.509 1.00 98.81 103 THR A N 1
ATOM 804 C CA . THR A 1 103 ? -0.780 -7.889 1.069 1.00 98.81 103 THR A CA 1
ATOM 805 C C . THR A 1 103 ? 0.120 -8.536 0.020 1.00 98.81 103 THR A C 1
ATOM 807 O O . THR A 1 103 ? 1.156 -9.118 0.345 1.00 98.81 103 THR A O 1
ATOM 810 N N . GLY A 1 104 ? -0.241 -8.435 -1.265 1.00 98.56 104 GLY A N 1
ATOM 811 C CA . GLY A 1 104 ? 0.429 -9.169 -2.339 1.00 98.56 104 GLY A CA 1
ATOM 812 C C . GLY A 1 104 ? 1.901 -8.822 -2.511 1.00 98.56 104 GLY A C 1
ATOM 813 O O . GLY A 1 104 ? 2.680 -9.649 -2.977 1.00 98.56 104 GLY A O 1
ATOM 814 N N . ARG A 1 105 ? 2.312 -7.602 -2.148 1.00 98.50 105 ARG A N 1
ATOM 815 C CA . ARG A 1 105 ? 3.662 -7.094 -2.449 1.00 98.50 105 ARG A CA 1
ATOM 816 C C . ARG A 1 105 ? 4.298 -6.290 -1.315 1.00 98.50 105 ARG A C 1
ATOM 818 O O . ARG A 1 105 ? 5.289 -5.605 -1.543 1.00 98.50 105 ARG A O 1
ATOM 825 N N . ASN A 1 106 ? 3.747 -6.357 -0.104 1.00 97.94 106 ASN A N 1
ATOM 826 C CA . ASN A 1 106 ? 4.164 -5.526 1.028 1.00 97.94 106 ASN A CA 1
ATOM 827 C C . ASN A 1 106 ? 4.958 -6.276 2.116 1.00 97.94 106 ASN A C 1
ATOM 829 O O . ASN A 1 106 ? 4.978 -5.842 3.266 1.00 97.94 106 ASN A O 1
ATOM 833 N N . GLY A 1 107 ? 5.605 -7.396 1.778 1.00 97.81 107 GLY A N 1
ATOM 834 C CA . GLY A 1 107 ? 6.386 -8.184 2.740 1.00 97.81 107 GLY A CA 1
ATOM 835 C C . GLY A 1 107 ? 7.654 -7.479 3.230 1.00 97.81 107 GLY A C 1
ATOM 836 O O . GLY A 1 107 ? 8.121 -7.737 4.334 1.00 97.81 107 GLY A O 1
ATOM 837 N N . VAL A 1 108 ? 8.195 -6.557 2.431 1.00 97.25 108 VAL A N 1
ATOM 838 C CA . VAL A 1 108 ? 9.302 -5.664 2.806 1.00 97.25 108 VAL A CA 1
ATOM 839 C C . VAL A 1 108 ? 8.780 -4.234 2.723 1.00 97.25 108 VAL A C 1
ATOM 841 O O . VAL A 1 108 ? 8.144 -3.890 1.725 1.00 97.25 108 VAL A O 1
ATOM 844 N N . ALA A 1 109 ? 9.004 -3.437 3.770 1.00 87.19 109 ALA A N 1
ATOM 845 C CA . ALA A 1 109 ? 8.348 -2.138 3.950 1.00 87.19 109 ALA A CA 1
ATOM 846 C C . ALA A 1 109 ? 9.286 -0.914 3.896 1.00 87.19 109 ALA A C 1
ATOM 848 O O . ALA A 1 109 ? 8.814 0.201 3.673 1.00 87.19 109 ALA A O 1
ATOM 849 N N . ASP A 1 110 ? 10.592 -1.104 4.086 1.00 93.50 110 ASP A N 1
ATOM 850 C CA . ASP A 1 110 ? 11.635 -0.069 4.166 1.00 93.50 110 ASP A CA 1
ATOM 851 C C . ASP A 1 110 ? 12.561 -0.016 2.931 1.00 93.50 110 ASP A C 1
ATOM 853 O O . ASP A 1 110 ? 13.567 0.687 2.906 1.00 93.50 110 ASP A O 1
ATOM 857 N N . GLN A 1 111 ? 12.205 -0.731 1.867 1.00 94.25 111 GLN A N 1
ATOM 858 C CA . GLN A 1 111 ? 12.951 -0.850 0.613 1.00 94.25 111 GLN A CA 1
ATOM 859 C C . GLN A 1 111 ? 12.917 0.401 -0.280 1.00 94.25 111 GLN A C 1
ATOM 861 O O . GLN A 1 111 ? 13.704 0.502 -1.221 1.00 94.25 111 GLN A O 1
ATOM 866 N N . ARG A 1 112 ? 11.975 1.324 -0.049 1.00 95.25 112 ARG A N 1
ATOM 867 C CA . ARG A 1 112 ? 11.761 2.511 -0.896 1.00 95.25 112 ARG A CA 1
ATOM 868 C C . ARG A 1 112 ? 12.422 3.736 -0.281 1.00 95.25 112 ARG A C 1
ATOM 870 O O . ARG A 1 112 ? 12.140 4.065 0.866 1.00 95.25 112 ARG A O 1
ATOM 877 N N . GLN A 1 113 ? 13.189 4.487 -1.071 1.00 94.75 113 GLN A N 1
ATOM 878 C CA . GLN A 1 113 ? 13.649 5.820 -0.665 1.00 94.75 113 GLN A CA 1
ATOM 879 C C . GLN A 1 113 ? 12.486 6.812 -0.583 1.00 94.75 113 GLN A C 1
ATOM 881 O O . GLN A 1 113 ? 12.478 7.708 0.259 1.00 94.75 113 GLN A O 1
ATOM 886 N N . SER A 1 114 ? 11.485 6.658 -1.454 1.00 94.25 114 SER A N 1
ATOM 887 C CA . SER A 1 114 ? 10.244 7.424 -1.395 1.00 94.25 114 SER A CA 1
ATOM 888 C C . SER A 1 114 ? 9.040 6.496 -1.355 1.00 94.25 114 SER A C 1
ATOM 890 O O . SER A 1 114 ? 8.711 5.839 -2.342 1.00 94.25 114 SER A O 1
ATOM 892 N N . CYS A 1 115 ? 8.285 6.517 -0.256 1.00 93.81 115 CYS A N 1
ATOM 893 C CA . CYS A 1 115 ? 7.033 5.760 -0.167 1.00 93.81 115 CYS A CA 1
ATOM 894 C C . CYS A 1 115 ? 5.926 6.252 -1.112 1.00 93.81 115 CYS A C 1
ATOM 896 O O . CYS A 1 115 ? 4.916 5.574 -1.281 1.00 93.81 115 CYS A O 1
ATOM 898 N N . ALA A 1 116 ? 6.117 7.401 -1.769 1.00 94.44 116 ALA A N 1
ATOM 899 C CA . ALA A 1 116 ? 5.262 7.845 -2.865 1.00 94.44 116 ALA A CA 1
ATOM 900 C C . ALA A 1 116 ? 5.592 7.148 -4.201 1.00 94.44 116 ALA A C 1
ATOM 902 O O . ALA A 1 116 ? 4.910 7.395 -5.200 1.00 94.44 116 ALA A O 1
ATOM 903 N N . ASN A 1 117 ? 6.658 6.341 -4.270 1.00 97.31 117 ASN A N 1
ATOM 904 C CA . ASN A 1 117 ? 6.925 5.493 -5.422 1.00 97.31 117 ASN A CA 1
ATOM 905 C C . ASN A 1 117 ? 6.076 4.219 -5.358 1.00 97.31 117 ASN A C 1
ATOM 907 O O . ASN A 1 117 ? 6.089 3.490 -4.361 1.00 97.31 117 ASN A O 1
ATOM 911 N N . TRP A 1 118 ? 5.361 3.962 -6.448 1.00 97.81 118 TRP A N 1
ATOM 912 C CA . TRP A 1 118 ? 4.426 2.847 -6.587 1.00 97.81 118 TRP A CA 1
ATOM 913 C C . TRP A 1 118 ? 4.787 1.905 -7.737 1.00 97.81 118 TRP A C 1
ATOM 915 O O . TRP A 1 118 ? 4.267 0.798 -7.781 1.00 97.81 118 TRP A O 1
ATOM 925 N N . CYS A 1 119 ? 5.652 2.318 -8.669 1.00 98.50 119 CYS A N 1
ATOM 926 C CA . CYS A 1 119 ? 5.901 1.540 -9.878 1.00 98.50 119 CYS A CA 1
ATOM 927 C C . CYS A 1 119 ? 7.054 0.553 -9.683 1.00 98.50 119 CYS A C 1
ATOM 929 O O . CYS A 1 119 ? 8.198 0.967 -9.521 1.00 98.50 119 CYS A O 1
ATOM 931 N N . ASN A 1 120 ? 6.758 -0.747 -9.720 1.00 98.50 120 ASN A N 1
ATOM 932 C CA . ASN A 1 120 ? 7.710 -1.853 -9.620 1.00 98.50 120 ASN A CA 1
ATOM 933 C C . ASN A 1 120 ? 8.858 -1.640 -8.598 1.00 98.50 120 ASN A C 1
ATOM 935 O O . ASN A 1 120 ? 10.021 -1.764 -8.990 1.00 98.50 120 ASN A O 1
ATOM 939 N N . PRO A 1 121 ? 8.607 -1.317 -7.316 1.00 98.00 121 PRO A N 1
ATOM 940 C CA . PRO A 1 121 ? 9.662 -1.048 -6.349 1.00 98.00 121 PRO A CA 1
ATOM 941 C C . PRO A 1 121 ? 10.649 -2.214 -6.205 1.00 98.00 121 PRO A C 1
ATOM 943 O O . PRO A 1 121 ? 10.287 -3.371 -5.964 1.00 98.00 121 PRO A O 1
ATOM 946 N N . ARG A 1 122 ? 11.928 -1.886 -6.335 1.00 97.88 122 ARG A N 1
ATOM 947 C CA . ARG A 1 122 ? 13.068 -2.751 -6.051 1.00 97.88 122 ARG A CA 1
ATOM 948 C C . ARG A 1 122 ? 13.111 -3.092 -4.568 1.00 97.88 122 ARG A C 1
ATOM 950 O O . ARG A 1 122 ? 12.702 -2.302 -3.727 1.00 97.88 122 ARG A O 1
ATOM 957 N N . GLY A 1 123 ? 13.587 -4.291 -4.258 1.00 97.56 123 GLY A N 1
ATOM 958 C CA . GLY A 1 123 ? 13.654 -4.813 -2.894 1.00 97.56 123 GLY A CA 1
ATOM 959 C C . GLY A 1 123 ? 12.302 -5.215 -2.296 1.00 97.56 123 GLY A C 1
ATOM 960 O O . GLY A 1 123 ? 12.281 -5.778 -1.208 1.00 97.56 123 GLY A O 1
ATOM 961 N N . ALA A 1 124 ? 11.177 -4.991 -2.987 1.00 98.38 124 ALA A N 1
ATOM 962 C CA . ALA A 1 124 ? 9.878 -5.457 -2.519 1.00 98.38 124 ALA A CA 1
ATOM 963 C C . ALA A 1 124 ? 9.846 -6.990 -2.437 1.00 98.38 124 ALA A C 1
ATOM 965 O O . ALA A 1 124 ? 10.469 -7.679 -3.252 1.00 98.38 124 ALA A O 1
ATOM 966 N N . GLY A 1 125 ? 9.078 -7.495 -1.475 1.00 98.56 125 GLY A N 1
ATOM 967 C CA . GLY A 1 125 ? 8.812 -8.912 -1.256 1.00 98.56 125 GLY 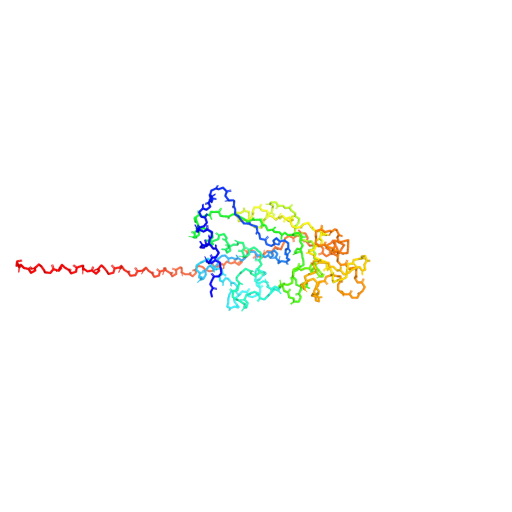A CA 1
ATOM 968 C C . GLY A 1 125 ? 7.316 -9.183 -1.171 1.00 98.56 125 GLY A C 1
ATOM 969 O O . GLY A 1 125 ? 6.537 -8.303 -0.801 1.00 98.56 125 GLY A O 1
ATOM 970 N N . THR A 1 126 ? 6.909 -10.405 -1.496 1.00 98.62 126 THR A N 1
ATOM 971 C CA . THR A 1 126 ? 5.526 -10.857 -1.284 1.00 98.62 126 THR A CA 1
ATOM 972 C C . THR A 1 126 ? 5.199 -10.840 0.212 1.00 98.62 126 THR A C 1
ATOM 974 O O . THR A 1 126 ? 6.033 -11.262 1.015 1.00 98.62 126 THR A O 1
ATOM 977 N N . GLY A 1 127 ? 4.024 -10.331 0.589 1.00 98.44 127 GLY A N 1
ATOM 978 C CA . GLY A 1 127 ? 3.564 -10.277 1.980 1.00 98.44 127 GLY A CA 1
ATOM 979 C C . GLY A 1 127 ? 2.698 -11.474 2.372 1.00 98.44 127 GLY A C 1
ATOM 980 O O . GLY A 1 127 ? 2.706 -12.511 1.707 1.00 98.44 127 GLY A O 1
ATOM 981 N N . VAL A 1 128 ? 1.928 -11.318 3.452 1.00 98.44 128 VAL A N 1
ATOM 982 C CA . VAL A 1 128 ? 1.050 -12.364 4.005 1.00 98.44 128 VAL A CA 1
ATOM 983 C C . VAL A 1 128 ? 0.131 -12.938 2.917 1.00 98.44 128 VAL A C 1
ATOM 985 O O . VAL A 1 128 ? -0.545 -12.146 2.254 1.00 98.44 128 VAL A O 1
ATOM 988 N N . PRO A 1 129 ? 0.085 -14.268 2.694 1.00 98.31 129 PRO A N 1
ATOM 989 C CA . PRO A 1 129 ? -0.806 -14.890 1.718 1.00 98.31 129 PRO A CA 1
ATOM 990 C C . PRO A 1 129 ? -2.276 -14.548 1.942 1.00 98.31 129 PRO A C 1
ATOM 992 O O . PRO A 1 129 ? -2.686 -14.210 3.049 1.00 98.31 129 PRO A O 1
ATOM 995 N N . SER A 1 130 ? -3.081 -14.669 0.885 1.00 98.56 130 SER A N 1
ATOM 996 C CA . SER A 1 130 ? -4.521 -14.414 0.983 1.00 98.56 130 SER A CA 1
ATOM 997 C C . SER A 1 130 ? -5.164 -15.311 2.044 1.00 98.56 130 SER A C 1
ATOM 999 O O . SER A 1 130 ? -5.089 -16.535 1.943 1.00 98.56 130 SER A O 1
ATOM 1001 N N . THR A 1 131 ? -5.777 -14.706 3.060 1.00 98.44 131 THR A N 1
ATOM 1002 C CA . THR A 1 131 ? -6.330 -15.403 4.227 1.00 98.44 131 THR A CA 1
ATOM 1003 C C . THR A 1 131 ? -7.398 -14.561 4.925 1.00 98.44 131 THR A C 1
ATOM 1005 O O . THR A 1 131 ? -7.362 -13.331 4.883 1.00 98.44 131 THR A O 1
ATOM 1008 N N . THR A 1 132 ? -8.333 -15.229 5.598 1.00 98.19 132 THR A N 1
ATOM 1009 C CA . THR A 1 132 ? -9.285 -14.612 6.538 1.00 98.19 132 THR A CA 1
ATOM 1010 C C . THR A 1 132 ? -8.804 -14.681 7.990 1.00 98.19 132 THR A C 1
ATOM 1012 O O . THR A 1 132 ? -9.472 -14.163 8.878 1.00 98.19 132 THR A O 1
ATOM 1015 N N . ASP A 1 133 ? -7.673 -15.342 8.254 1.00 96.94 133 ASP A N 1
ATOM 1016 C CA . ASP A 1 133 ? -7.012 -15.328 9.562 1.00 96.94 133 ASP A CA 1
ATOM 1017 C C . ASP A 1 133 ? -6.227 -14.017 9.713 1.00 96.94 133 ASP A C 1
ATOM 1019 O O . ASP A 1 133 ? -5.069 -13.902 9.304 1.00 96.94 133 ASP A O 1
ATOM 1023 N N . THR A 1 134 ? -6.919 -12.981 10.184 1.00 96.31 134 THR A N 1
ATOM 1024 C CA . THR A 1 134 ? -6.395 -11.616 10.296 1.00 96.31 134 THR A CA 1
ATOM 1025 C C . THR A 1 134 ? -6.109 -11.265 11.752 1.00 96.31 134 THR A C 1
ATOM 1027 O O . THR A 1 134 ? -6.720 -11.794 12.678 1.00 96.31 134 THR A O 1
ATOM 1030 N N . ALA A 1 135 ? -5.195 -10.317 11.981 1.00 93.25 135 ALA A N 1
ATOM 1031 C CA . ALA A 1 135 ? -4.806 -9.915 13.338 1.00 93.25 135 ALA A CA 1
ATOM 1032 C C . ALA A 1 135 ? -5.970 -9.300 14.142 1.00 93.25 135 ALA A C 1
ATOM 1034 O O . ALA A 1 135 ? -5.937 -9.281 15.371 1.00 93.25 135 ALA A O 1
ATOM 1035 N N . ASN A 1 136 ? -6.993 -8.790 13.450 1.00 93.25 136 ASN A N 1
ATOM 1036 C CA . ASN A 1 136 ? -8.204 -8.245 14.043 1.00 93.25 136 ASN A CA 1
ATOM 1037 C C . ASN A 1 136 ? -9.413 -8.565 13.152 1.00 93.25 136 ASN A C 1
ATOM 1039 O O . ASN A 1 136 ? -9.817 -7.759 12.311 1.00 93.25 136 ASN A O 1
ATOM 1043 N N . THR A 1 137 ? -10.005 -9.739 13.358 1.00 94.62 137 THR A N 1
ATOM 1044 C CA . THR A 1 137 ? -11.120 -10.250 12.545 1.00 94.62 137 THR A CA 1
ATOM 1045 C C . THR A 1 137 ? -12.424 -9.468 12.709 1.00 94.62 137 THR A C 1
ATOM 1047 O O . THR A 1 137 ? -13.324 -9.628 11.891 1.00 94.62 137 THR A O 1
ATOM 1050 N N . SER A 1 138 ? -12.568 -8.618 13.737 1.00 93.56 138 SER A N 1
ATOM 1051 C CA . SER A 1 138 ? -13.729 -7.717 13.828 1.00 93.56 138 SER A CA 1
ATOM 1052 C C . SER A 1 138 ? -13.604 -6.494 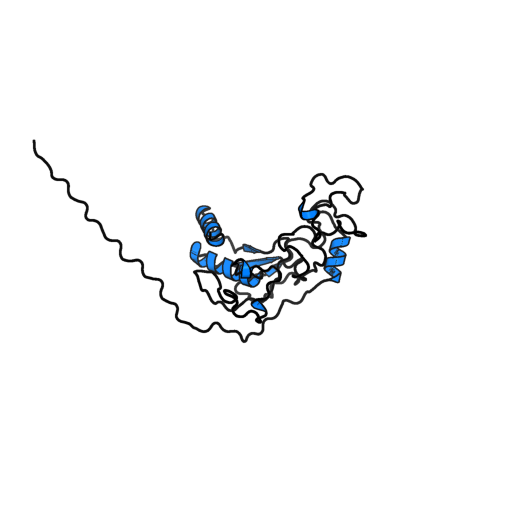12.918 1.00 93.56 138 SER A C 1
ATOM 1054 O O . SER A 1 138 ? -14.584 -5.792 12.715 1.00 93.56 138 SER A O 1
ATOM 1056 N N . LEU A 1 139 ? -12.409 -6.233 12.380 1.00 95.50 139 LEU A N 1
ATOM 1057 C CA . LEU A 1 139 ? -12.097 -5.048 11.582 1.00 95.50 139 LEU A CA 1
ATOM 1058 C C . LEU A 1 139 ? -11.713 -5.410 10.146 1.00 95.50 139 LEU A C 1
ATOM 1060 O O . LEU A 1 139 ? -12.206 -4.811 9.190 1.00 95.50 139 LEU A O 1
ATOM 1064 N N . VAL A 1 140 ? -10.830 -6.396 9.992 1.00 98.31 140 VAL A N 1
ATOM 1065 C CA . VAL A 1 140 ? -10.288 -6.827 8.703 1.00 98.31 140 VAL A CA 1
ATOM 1066 C C . VAL A 1 140 ? -10.884 -8.181 8.341 1.00 98.31 140 VAL A C 1
ATOM 1068 O O . VAL A 1 140 ? -10.594 -9.179 8.999 1.00 98.31 140 VAL A O 1
ATOM 1071 N N . ASP A 1 141 ? -11.679 -8.215 7.273 1.00 98.56 141 ASP A N 1
ATOM 1072 C CA . ASP A 1 141 ? -12.298 -9.443 6.765 1.00 98.56 141 ASP A CA 1
ATOM 1073 C C . ASP A 1 141 ? -11.250 -10.372 6.127 1.00 98.56 141 ASP A C 1
ATOM 1075 O O . ASP A 1 141 ? -11.335 -11.593 6.264 1.00 98.56 141 ASP A O 1
ATOM 1079 N N . ALA A 1 142 ? -10.266 -9.810 5.412 1.00 98.62 142 ALA A N 1
ATOM 1080 C CA . ALA A 1 142 ? -9.213 -10.590 4.769 1.00 98.62 142 ALA A CA 1
ATOM 1081 C C . ALA A 1 142 ? -7.941 -9.781 4.487 1.00 98.62 142 ALA A C 1
ATOM 1083 O O . ALA A 1 142 ? -7.986 -8.602 4.125 1.00 98.62 142 ALA A O 1
ATOM 1084 N N . TYR A 1 143 ? -6.807 -10.471 4.542 1.00 98.81 143 TYR A N 1
ATOM 1085 C CA . TYR A 1 143 ? -5.644 -10.109 3.740 1.00 98.81 143 TYR A CA 1
ATOM 1086 C C . TYR A 1 143 ? -5.826 -10.740 2.367 1.00 98.81 143 TYR A C 1
ATOM 1088 O O . TYR A 1 143 ? -6.160 -11.923 2.271 1.00 98.81 143 TYR A O 1
ATOM 1096 N N . PHE A 1 144 ? -5.666 -9.967 1.297 1.00 98.50 144 PHE A N 1
ATOM 1097 C CA . PHE A 1 144 ? -5.996 -10.455 -0.036 1.00 98.50 144 PHE A CA 1
ATOM 1098 C C . PHE A 1 144 ? -5.042 -9.914 -1.084 1.00 98.50 144 PHE A C 1
ATOM 1100 O O . PHE A 1 144 ? -4.806 -8.721 -1.147 1.00 98.50 144 PHE A O 1
ATOM 1107 N N . TRP A 1 145 ? -4.494 -10.771 -1.936 1.00 98.44 145 TRP A N 1
ATOM 1108 C CA . TRP A 1 145 ? -3.611 -10.328 -3.013 1.00 98.44 145 TRP A CA 1
ATOM 1109 C C . TRP A 1 145 ? -4.461 -9.780 -4.155 1.00 98.44 145 TRP A C 1
ATOM 1111 O O . TRP A 1 145 ? -4.884 -10.524 -5.039 1.00 98.44 145 TRP A O 1
ATOM 1121 N N . LEU A 1 146 ? -4.751 -8.480 -4.096 1.00 98.25 146 LEU A N 1
ATOM 1122 C CA . LEU A 1 146 ? -5.601 -7.800 -5.072 1.00 98.25 146 LEU A CA 1
ATOM 1123 C C . LEU A 1 146 ? -4.824 -7.504 -6.352 1.00 98.25 146 LEU A C 1
ATOM 1125 O O . LEU A 1 146 ? -5.271 -7.858 -7.442 1.00 98.25 146 LEU A O 1
ATOM 1129 N N . LYS A 1 147 ? -3.644 -6.884 -6.233 1.00 98.50 147 LYS A N 1
ATOM 1130 C CA . LYS A 1 147 ? -2.717 -6.786 -7.360 1.00 98.50 147 LYS A CA 1
ATOM 1131 C C . LYS A 1 147 ? -1.925 -8.080 -7.491 1.00 98.50 147 LYS A C 1
ATOM 1133 O O . LYS A 1 147 ? -1.158 -8.430 -6.597 1.00 98.50 147 LYS A O 1
ATOM 1138 N N . THR A 1 148 ? -2.050 -8.739 -8.641 1.00 98.25 148 THR A N 1
ATOM 1139 C CA . THR A 1 148 ? -1.307 -9.960 -8.968 1.00 98.25 148 THR A CA 1
ATOM 1140 C C . THR A 1 148 ? 0.211 -9.728 -8.875 1.00 98.25 148 THR A C 1
ATOM 1142 O O . THR A 1 148 ? 0.758 -8.934 -9.653 1.00 98.25 148 THR A O 1
ATOM 1145 N N . PRO A 1 149 ? 0.928 -10.415 -7.965 1.00 98.00 149 PRO A N 1
ATOM 1146 C CA . PRO A 1 149 ? 2.386 -10.362 -7.912 1.00 98.00 149 PRO A CA 1
ATOM 1147 C C . PRO A 1 149 ? 3.010 -10.820 -9.236 1.00 98.00 149 PRO A C 1
ATOM 1149 O O . PRO A 1 149 ? 2.643 -11.862 -9.776 1.00 98.00 149 PRO A O 1
ATOM 1152 N N . GLY A 1 150 ? 3.959 -10.044 -9.761 1.00 97.94 150 GLY A N 1
ATOM 1153 C CA . GLY A 1 150 ? 4.616 -10.328 -11.037 1.00 97.94 150 GLY A CA 1
ATOM 1154 C C . GLY A 1 150 ? 3.992 -9.643 -12.248 1.00 97.94 150 GLY A C 1
ATOM 1155 O O . GLY A 1 150 ? 4.634 -9.586 -13.290 1.00 97.94 150 GLY A O 1
ATOM 1156 N N . GLU A 1 151 ? 2.795 -9.069 -12.148 1.00 98.75 151 GLU A N 1
ATOM 1157 C CA . GLU A 1 151 ? 2.325 -8.144 -13.177 1.00 98.75 151 GLU A CA 1
ATOM 1158 C C . GLU A 1 151 ? 2.974 -6.771 -12.997 1.00 98.75 151 GLU A C 1
ATOM 1160 O O . GLU A 1 151 ? 2.896 -6.173 -11.920 1.00 98.75 151 GLU A O 1
ATOM 1165 N N . SER A 1 152 ? 3.540 -6.228 -14.075 1.00 98.75 152 SER A N 1
ATOM 1166 C CA . SER A 1 152 ? 4.139 -4.897 -14.038 1.00 98.75 152 SER A CA 1
ATOM 1167 C C . SER A 1 152 ? 3.109 -3.815 -13.707 1.00 98.75 152 SER A C 1
ATOM 1169 O O . SER A 1 152 ? 1.963 -3.859 -14.167 1.00 98.75 152 SER A O 1
ATOM 1171 N N . ASP A 1 153 ? 3.539 -2.811 -12.947 1.00 98.75 153 ASP A N 1
ATOM 1172 C CA . ASP A 1 153 ? 2.772 -1.586 -12.701 1.00 98.75 153 ASP A CA 1
ATOM 1173 C C . ASP A 1 153 ? 2.856 -0.609 -13.880 1.00 98.75 153 ASP A C 1
ATOM 1175 O O . ASP A 1 153 ? 1.983 0.235 -14.061 1.00 98.75 153 ASP A O 1
ATOM 1179 N N . GLY A 1 154 ? 3.901 -0.735 -14.699 1.00 98.50 154 GLY A N 1
ATOM 1180 C CA . GLY A 1 154 ? 4.216 0.180 -15.783 1.00 98.50 154 GLY A CA 1
ATOM 1181 C C . GLY A 1 154 ? 5.611 -0.068 -16.345 1.00 98.50 154 GLY A C 1
ATOM 1182 O O . GLY A 1 154 ? 6.507 -0.569 -15.665 1.00 98.50 154 GLY A O 1
ATOM 1183 N N . CYS A 1 155 ? 5.778 0.285 -17.611 1.00 98.38 155 CYS A N 1
ATOM 1184 C CA . CYS A 1 155 ? 7.002 0.054 -18.361 1.00 98.38 155 CYS A CA 1
ATOM 1185 C C . CYS A 1 155 ? 8.144 0.984 -17.952 1.00 98.38 155 CYS A C 1
ATOM 1187 O O . CYS A 1 155 ? 7.943 2.139 -17.574 1.00 98.38 155 CYS A O 1
ATOM 1189 N N . SER A 1 156 ? 9.370 0.503 -18.143 1.00 98.19 156 SER A N 1
ATOM 1190 C CA . SER A 1 156 ? 10.536 1.383 -18.238 1.00 98.19 156 SER A CA 1
ATOM 1191 C C . SER A 1 156 ? 10.441 2.239 -19.514 1.00 98.19 156 SER A C 1
ATOM 1193 O O . SER A 1 156 ? 9.721 1.886 -20.449 1.00 98.19 156 SER A O 1
ATOM 1195 N N . GLU A 1 157 ? 11.199 3.342 -19.601 1.00 97.62 157 GLU A N 1
ATOM 1196 C CA . GLU A 1 157 ? 11.190 4.225 -20.789 1.00 97.62 157 GLU A CA 1
ATOM 1197 C C . GLU A 1 157 ? 11.419 3.470 -22.105 1.00 97.62 157 GLU A C 1
ATOM 1199 O O . GLU A 1 157 ? 10.835 3.792 -23.142 1.00 97.62 157 GLU A O 1
ATOM 1204 N N . THR A 1 158 ? 12.267 2.443 -22.047 1.00 97.31 158 THR A N 1
ATOM 1205 C CA . THR A 1 158 ? 12.498 1.488 -23.128 1.00 97.31 158 THR A CA 1
ATOM 1206 C C . THR A 1 158 ? 11.949 0.129 -22.718 1.00 97.31 158 THR A C 1
ATOM 1208 O O . THR A 1 158 ? 12.304 -0.394 -21.661 1.00 97.31 158 THR A O 1
ATOM 1211 N N . LEU A 1 159 ? 11.103 -0.446 -23.568 1.00 98.06 159 LEU A N 1
ATOM 1212 C CA . LEU A 1 159 ? 10.518 -1.770 -23.386 1.00 98.06 159 LEU A CA 1
ATOM 1213 C C . LEU A 1 159 ? 11.572 -2.877 -23.554 1.00 98.06 159 LEU A C 1
ATOM 1215 O O . LEU A 1 159 ? 12.606 -2.652 -24.186 1.00 98.06 159 LEU A O 1
ATOM 1219 N N . PRO A 1 160 ? 11.293 -4.110 -23.086 1.00 97.12 160 PRO A N 1
ATOM 1220 C CA . PRO A 1 160 ? 12.159 -5.267 -23.334 1.00 97.12 160 PRO A CA 1
ATOM 1221 C C . PRO A 1 160 ? 12.476 -5.519 -24.818 1.00 97.12 160 PRO A C 1
ATOM 1223 O O . PRO A 1 160 ? 13.549 -6.014 -25.142 1.00 97.12 160 PRO A O 1
ATOM 1226 N N . SER A 1 161 ? 11.569 -5.142 -25.725 1.00 96.56 161 SER A N 1
ATOM 1227 C CA . SER A 1 161 ? 11.758 -5.209 -27.182 1.00 96.56 161 SER A CA 1
ATOM 1228 C C . SER A 1 161 ? 12.763 -4.188 -27.735 1.00 96.56 161 SER A C 1
ATOM 1230 O O . SER A 1 161 ? 13.088 -4.239 -28.918 1.00 96.56 161 SER A O 1
ATOM 1232 N N . GLY A 1 162 ? 13.214 -3.226 -26.924 1.00 96.38 162 GLY A N 1
ATOM 1233 C CA . GLY A 1 162 ? 14.073 -2.115 -27.338 1.00 96.38 162 GLY A CA 1
ATOM 1234 C C . GLY A 1 162 ? 13.322 -0.895 -27.885 1.00 96.38 162 GLY A C 1
ATOM 1235 O O . GLY A 1 162 ? 13.936 0.142 -28.121 1.00 96.38 162 GLY A O 1
ATOM 1236 N N . SER A 1 163 ? 12.001 -0.971 -28.067 1.00 97.88 163 SER A N 1
ATOM 1237 C CA . SER A 1 163 ? 11.188 0.181 -28.473 1.00 97.88 163 SER A CA 1
ATOM 1238 C C . SER A 1 163 ? 10.877 1.102 -27.291 1.00 97.88 163 SER A C 1
ATOM 1240 O O . SER A 1 163 ? 10.784 0.654 -26.149 1.00 97.88 163 SER A O 1
ATOM 1242 N N . LYS A 1 164 ? 10.638 2.390 -27.560 1.00 98.25 164 LYS A N 1
ATOM 1243 C CA . LYS A 1 164 ? 10.138 3.333 -26.549 1.00 98.25 164 LYS A CA 1
ATOM 1244 C C . LYS A 1 164 ? 8.774 2.880 -26.023 1.00 98.25 164 LYS A C 1
ATOM 1246 O O . LYS A 1 164 ? 7.930 2.454 -26.813 1.00 98.25 164 LYS A O 1
ATOM 1251 N N . CYS A 1 165 ? 8.543 3.005 -24.719 1.00 98.12 165 CYS A N 1
ATOM 1252 C CA . CYS A 1 165 ? 7.236 2.706 -24.158 1.00 98.12 165 CYS A CA 1
ATOM 1253 C C . CYS A 1 165 ? 6.204 3.806 -24.490 1.00 98.12 165 CYS A C 1
ATOM 1255 O O . CYS A 1 165 ? 6.447 4.979 -24.188 1.00 98.12 165 CYS A O 1
ATOM 1257 N N . PRO A 1 166 ? 5.047 3.462 -25.086 1.00 97.81 166 PRO A N 1
ATOM 1258 C CA . PRO A 1 166 ? 4.014 4.434 -25.440 1.00 97.81 166 PRO A CA 1
ATOM 1259 C C . PRO A 1 166 ? 3.233 4.981 -24.235 1.00 97.81 166 PRO A C 1
ATOM 1261 O O . PRO A 1 166 ? 2.722 6.095 -24.320 1.00 97.81 166 PRO A O 1
ATOM 1264 N N . ARG A 1 167 ? 3.138 4.236 -23.125 1.00 98.00 167 ARG A N 1
ATOM 1265 C CA . ARG A 1 167 ? 2.390 4.623 -21.909 1.00 98.00 167 ARG A CA 1
ATOM 1266 C C . ARG A 1 167 ? 3.305 4.846 -20.704 1.00 98.00 167 ARG A C 1
ATOM 1268 O O . ARG A 1 167 ? 2.959 4.507 -19.578 1.00 98.00 167 ARG A O 1
ATOM 1275 N N . PHE A 1 168 ? 4.500 5.363 -20.964 1.00 98.44 168 PHE A N 1
ATOM 1276 C CA . PHE A 1 168 ? 5.500 5.585 -19.931 1.00 98.44 168 PHE A CA 1
ATOM 1277 C C . PHE A 1 168 ? 5.020 6.588 -18.866 1.00 98.44 168 PHE A C 1
ATOM 1279 O O . PHE A 1 168 ? 4.576 7.686 -19.205 1.00 98.44 168 PHE A O 1
ATOM 1286 N N . ASP A 1 169 ? 5.172 6.219 -17.591 1.00 98.44 169 ASP A N 1
ATOM 1287 C CA . ASP A 1 169 ? 4.958 7.086 -16.429 1.00 98.44 169 ASP A CA 1
ATOM 1288 C C . ASP A 1 169 ? 6.301 7.373 -15.742 1.00 98.44 169 ASP A C 1
ATOM 1290 O O . ASP A 1 169 ? 7.096 6.464 -15.494 1.00 98.44 169 ASP A O 1
ATOM 1294 N N . ALA A 1 170 ? 6.551 8.636 -15.389 1.00 97.56 170 ALA A N 1
ATOM 1295 C CA . ALA A 1 170 ? 7.801 9.068 -14.767 1.00 97.56 170 ALA A CA 1
ATOM 1296 C C . ALA A 1 170 ? 8.104 8.363 -13.428 1.00 97.56 170 ALA A C 1
ATOM 1298 O O . ALA A 1 170 ? 9.272 8.212 -13.069 1.00 97.56 170 ALA A O 1
ATOM 1299 N N . LYS A 1 171 ? 7.092 7.876 -12.695 1.00 97.75 171 LYS A N 1
ATOM 1300 C CA . LYS A 1 171 ? 7.298 7.070 -11.478 1.00 97.75 171 LYS A CA 1
ATOM 1301 C C . LYS A 1 171 ? 7.977 5.733 -11.778 1.00 97.75 171 LYS A C 1
ATOM 1303 O O . LYS A 1 171 ? 8.743 5.236 -10.956 1.00 97.75 171 LYS A O 1
ATOM 1308 N N . CYS A 1 172 ? 7.814 5.192 -12.981 1.00 98.38 172 CYS A N 1
ATOM 1309 C CA . CYS A 1 172 ? 8.517 3.987 -13.416 1.00 98.38 172 CYS A CA 1
ATOM 1310 C C . CYS A 1 172 ? 9.996 4.223 -13.769 1.00 98.38 172 CYS A C 1
ATOM 1312 O O . CYS A 1 172 ? 10.726 3.252 -13.944 1.00 98.38 172 CYS A O 1
ATOM 1314 N N . ALA A 1 173 ? 10.464 5.479 -13.811 1.00 97.25 173 ALA A N 1
ATOM 1315 C CA . ALA A 1 173 ? 11.888 5.828 -13.891 1.00 97.25 173 ALA A CA 1
ATOM 1316 C C . ALA A 1 173 ? 12.512 6.219 -12.541 1.00 97.25 173 ALA A C 1
ATOM 1318 O O . ALA A 1 173 ? 13.669 6.638 -12.502 1.00 97.25 173 ALA A O 1
ATOM 1319 N N . SER A 1 174 ? 11.774 6.099 -11.429 1.00 97.38 174 SER A N 1
ATOM 1320 C CA . SER A 1 174 ? 12.342 6.344 -10.101 1.00 97.38 174 SER A CA 1
ATOM 1321 C C . SER A 1 174 ? 13.572 5.465 -9.858 1.00 97.38 174 SER A C 1
ATOM 1323 O O . SER A 1 174 ? 13.637 4.321 -10.310 1.00 97.38 174 SER A O 1
ATOM 1325 N N . VAL A 1 175 ? 14.516 5.970 -9.061 1.00 96.25 175 VAL A N 1
ATOM 1326 C CA . VAL A 1 175 ? 15.652 5.180 -8.565 1.00 96.25 175 VAL A CA 1
ATOM 1327 C C . VAL A 1 175 ? 15.202 3.969 -7.762 1.00 96.25 175 VAL A C 1
ATOM 1329 O O . VAL A 1 175 ? 15.963 3.020 -7.667 1.00 96.25 175 VAL A O 1
ATOM 1332 N N . ASP A 1 176 ? 13.981 3.979 -7.227 1.00 96.94 176 ASP A N 1
ATOM 1333 C CA . ASP A 1 176 ? 13.377 2.853 -6.517 1.00 96.94 176 ASP A CA 1
ATOM 1334 C C . ASP A 1 176 ? 12.764 1.812 -7.468 1.00 96.94 176 ASP A C 1
ATOM 1336 O O . ASP A 1 176 ? 12.440 0.720 -7.023 1.00 96.94 176 ASP A O 1
ATOM 1340 N N . SER A 1 177 ? 12.580 2.111 -8.756 1.00 98.25 177 SER A N 1
ATOM 1341 C CA . SER A 1 177 ? 11.819 1.267 -9.689 1.00 98.25 177 SER A CA 1
ATOM 1342 C C . SER A 1 177 ? 12.718 0.269 -10.422 1.00 98.25 177 SER A C 1
ATOM 1344 O O . SER A 1 177 ? 13.787 0.623 -10.930 1.00 98.25 177 SER A O 1
ATOM 1346 N N . LEU A 1 178 ? 12.280 -0.988 -10.497 1.00 98.38 178 LEU A N 1
ATOM 1347 C CA . LEU A 1 178 ? 12.922 -2.042 -11.280 1.00 98.38 178 LEU A CA 1
ATOM 1348 C C . LEU A 1 178 ? 12.899 -1.738 -12.782 1.00 98.38 178 LEU A C 1
ATOM 1350 O O . LEU A 1 178 ? 11.952 -1.157 -13.311 1.00 98.38 178 LEU A O 1
ATOM 1354 N N . GLY A 1 179 ? 13.942 -2.189 -13.476 1.00 96.56 179 GLY A N 1
ATOM 1355 C CA . GLY A 1 179 ? 14.115 -2.006 -14.917 1.00 96.56 179 GLY A CA 1
ATOM 1356 C C . GLY A 1 179 ? 14.774 -0.681 -15.293 1.00 96.56 179 GLY A C 1
ATOM 1357 O O . GLY A 1 179 ? 14.942 -0.398 -16.480 1.00 96.56 179 GLY A O 1
ATOM 1358 N N . VAL A 1 180 ? 15.189 0.112 -14.303 1.00 93.81 180 VAL A N 1
ATOM 1359 C CA . VAL A 1 180 ? 15.972 1.346 -14.478 1.00 93.81 180 VAL A CA 1
ATOM 1360 C C . VAL A 1 180 ? 17.451 1.097 -14.175 1.00 93.81 180 VAL A C 1
ATOM 1362 O O . VAL A 1 180 ? 18.315 1.669 -14.842 1.00 93.81 180 VAL A O 1
ATOM 1365 N N . GLY A 1 181 ? 17.743 0.224 -13.204 1.00 92.75 181 GLY A N 1
ATOM 1366 C CA . GLY A 1 181 ? 19.089 -0.055 -12.721 1.00 92.75 181 GLY A CA 1
ATOM 1367 C C . GLY A 1 181 ? 19.960 -0.799 -13.733 1.00 92.75 181 GLY A C 1
ATOM 1368 O O . GLY A 1 181 ? 19.479 -1.498 -14.629 1.00 92.75 181 GLY A O 1
ATOM 1369 N N . ALA A 1 182 ? 21.276 -0.655 -13.586 1.00 91.62 182 ALA A N 1
ATOM 1370 C CA . ALA A 1 182 ? 22.234 -1.378 -14.412 1.00 91.62 182 ALA A CA 1
ATOM 1371 C C . ALA A 1 182 ? 22.117 -2.893 -14.173 1.00 91.62 182 ALA A C 1
ATOM 1373 O O . ALA A 1 182 ? 22.143 -3.349 -13.034 1.00 91.62 182 ALA A O 1
ATOM 1374 N N . GLY A 1 183 ? 22.004 -3.667 -15.255 1.00 92.06 183 GLY A N 1
ATOM 1375 C CA . GLY A 1 183 ? 21.867 -5.127 -15.192 1.00 92.06 183 GLY A CA 1
ATOM 1376 C C . GLY A 1 183 ? 20.445 -5.635 -14.938 1.00 92.06 183 GLY A C 1
ATOM 1377 O O . GLY A 1 183 ? 20.231 -6.844 -14.955 1.00 92.06 183 GLY A O 1
ATOM 1378 N N . GLU A 1 184 ? 19.464 -4.750 -14.755 1.00 96.94 184 GLU A N 1
ATOM 1379 C CA . GLU A 1 184 ? 18.067 -5.149 -14.583 1.00 96.94 184 GLU A CA 1
ATOM 1380 C C . GLU A 1 184 ? 17.368 -5.366 -15.921 1.00 96.94 184 GLU A C 1
ATOM 1382 O O . GLU A 1 184 ? 17.548 -4.602 -16.876 1.00 96.94 184 GLU A O 1
ATOM 1387 N N . ALA A 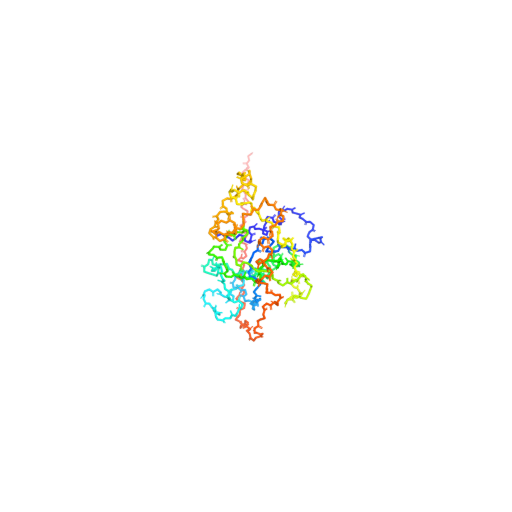1 185 ? 16.503 -6.378 -15.978 1.00 97.69 185 ALA A N 1
ATOM 1388 C CA . ALA A 1 185 ? 15.586 -6.518 -17.099 1.00 97.69 185 ALA A CA 1
ATOM 1389 C C . ALA A 1 185 ? 14.588 -5.351 -17.099 1.00 97.69 185 ALA A C 1
ATOM 1391 O O . ALA A 1 185 ? 14.045 -4.985 -16.056 1.00 97.69 185 ALA A O 1
ATOM 1392 N N . ARG A 1 186 ? 14.330 -4.772 -18.277 1.00 98.25 186 ARG A N 1
ATOM 1393 C CA . ARG A 1 186 ? 13.371 -3.669 -18.433 1.00 98.25 186 ARG A CA 1
ATOM 1394 C C . ARG A 1 186 ? 11.962 -4.115 -18.046 1.00 98.25 186 ARG A C 1
ATOM 1396 O O . ARG A 1 186 ? 11.563 -5.236 -18.358 1.00 98.25 186 ARG A O 1
ATOM 1403 N N . ALA A 1 187 ? 11.204 -3.226 -17.411 1.00 98.56 187 ALA A N 1
ATOM 1404 C CA . ALA A 1 187 ? 9.812 -3.497 -17.086 1.00 98.56 187 ALA A CA 1
ATOM 1405 C C . ALA A 1 187 ? 8.951 -3.453 -18.365 1.00 98.56 187 ALA A C 1
ATOM 1407 O O . ALA A 1 187 ? 9.101 -2.519 -19.165 1.00 98.56 187 ALA A O 1
ATOM 1408 N N . PRO A 1 188 ? 8.070 -4.445 -18.592 1.00 98.62 188 PRO A N 1
ATOM 1409 C CA . PRO A 1 188 ? 7.126 -4.432 -19.702 1.00 98.62 188 PRO A CA 1
ATOM 1410 C C . PRO A 1 188 ? 5.969 -3.461 -19.426 1.00 98.62 188 PRO A C 1
ATOM 1412 O O . PRO A 1 188 ? 5.887 -2.836 -18.377 1.00 98.62 188 PRO A O 1
ATOM 1415 N N . GLU A 1 189 ? 5.054 -3.330 -20.383 1.00 98.62 189 GLU A N 1
ATOM 1416 C CA . GLU A 1 189 ? 3.811 -2.571 -20.209 1.00 98.62 189 GLU A CA 1
ATOM 1417 C C . GLU A 1 189 ? 3.020 -2.990 -18.957 1.00 98.62 189 GLU A C 1
ATOM 1419 O O . GLU A 1 189 ? 3.018 -4.162 -18.570 1.00 98.62 189 GLU A O 1
ATOM 1424 N N . ALA A 1 190 ? 2.297 -2.033 -18.366 1.00 98.56 190 ALA A N 1
ATOM 1425 C CA . ALA A 1 190 ? 1.442 -2.281 -17.206 1.00 98.56 190 ALA A CA 1
ATOM 1426 C C . ALA A 1 190 ? 0.475 -3.452 -17.462 1.00 98.56 190 ALA A C 1
ATOM 1428 O O . ALA A 1 190 ? -0.163 -3.520 -18.518 1.00 98.56 190 ALA A O 1
ATOM 1429 N N . GLY A 1 191 ? 0.368 -4.355 -16.484 1.00 98.31 191 GLY A N 1
ATOM 1430 C CA . GLY A 1 191 ? -0.455 -5.566 -16.536 1.00 98.31 191 GLY A CA 1
ATOM 1431 C C . GLY A 1 191 ? 0.196 -6.764 -17.236 1.00 98.31 191 GLY A C 1
ATOM 1432 O O . GLY A 1 191 ? -0.312 -7.874 -17.115 1.00 98.31 191 GLY A O 1
ATOM 1433 N N . LEU A 1 192 ? 1.320 -6.587 -17.940 1.00 98.50 192 LEU A N 1
ATOM 1434 C CA . LEU A 1 192 ? 2.059 -7.716 -18.508 1.00 98.50 192 LEU A CA 1
ATOM 1435 C C . LEU A 1 192 ? 2.955 -8.387 -17.465 1.00 98.50 192 LEU A C 1
ATOM 1437 O O . LEU A 1 192 ? 3.392 -7.769 -16.493 1.00 98.50 192 LEU A O 1
ATOM 1441 N N . TRP A 1 193 ? 3.265 -9.659 -17.713 1.00 98.62 193 TRP A N 1
ATOM 1442 C CA . TRP A 1 193 ? 4.140 -10.453 -16.861 1.00 98.62 193 TRP A CA 1
ATOM 1443 C C . TRP A 1 193 ? 5.568 -9.907 -16.827 1.00 98.62 193 TRP A C 1
ATOM 1445 O O . TRP A 1 193 ? 6.231 -9.799 -17.860 1.00 98.62 193 TRP A O 1
ATOM 1455 N N . PHE A 1 194 ? 6.061 -9.626 -15.625 1.00 98.75 194 PHE A N 1
ATOM 1456 C CA . PHE A 1 194 ? 7.402 -9.142 -15.349 1.00 98.75 194 PHE A CA 1
ATOM 1457 C C . PHE A 1 194 ? 8.185 -10.171 -14.524 1.00 98.75 194 PHE A C 1
ATOM 1459 O O . PHE A 1 194 ? 8.266 -10.108 -13.297 1.00 98.75 194 PHE A O 1
ATOM 1466 N N . ASP A 1 195 ? 8.809 -11.111 -15.235 1.00 98.38 195 ASP A N 1
ATOM 1467 C CA . ASP A 1 195 ? 9.592 -12.218 -14.664 1.00 98.38 195 ASP A CA 1
ATOM 1468 C C . ASP A 1 195 ? 10.678 -11.761 -13.667 1.00 98.38 195 ASP A C 1
ATOM 1470 O O . ASP A 1 195 ? 10.912 -12.404 -12.645 1.00 98.38 195 ASP A O 1
ATOM 1474 N N . PHE A 1 196 ? 11.310 -10.615 -13.919 1.00 98.25 196 PHE A N 1
ATOM 1475 C CA . PHE A 1 196 ? 12.323 -10.070 -13.014 1.00 98.25 196 PHE A CA 1
ATOM 1476 C C . PHE A 1 196 ? 11.723 -9.645 -11.667 1.00 98.25 196 PHE A C 1
ATOM 1478 O O . PHE A 1 196 ? 12.280 -9.946 -10.614 1.00 98.25 196 PHE A O 1
ATOM 1485 N N . GLN A 1 197 ? 10.557 -8.991 -11.691 1.00 98.56 197 GLN A N 1
ATOM 1486 C CA . GLN A 1 197 ? 9.871 -8.566 -10.474 1.00 98.56 197 GLN A CA 1
ATOM 1487 C C . GLN A 1 197 ? 9.374 -9.768 -9.671 1.00 98.56 197 GLN A C 1
ATOM 1489 O O . GLN A 1 197 ? 9.594 -9.808 -8.464 1.00 98.56 197 GLN A O 1
ATOM 1494 N N . VAL A 1 198 ? 8.719 -10.747 -10.304 1.00 98.62 198 VAL A N 1
ATOM 1495 C CA . VAL A 1 198 ? 8.157 -11.885 -9.554 1.00 98.62 198 VAL A CA 1
ATOM 1496 C C . VAL A 1 198 ? 9.245 -12.699 -8.850 1.00 98.62 198 VAL A C 1
ATOM 1498 O O . VAL A 1 198 ? 9.043 -13.135 -7.720 1.00 98.62 198 VAL A O 1
ATOM 1501 N N . LYS A 1 199 ? 10.423 -12.852 -9.469 1.00 98.75 199 LYS A N 1
ATOM 1502 C CA . LYS A 1 199 ? 11.570 -13.532 -8.852 1.00 98.75 199 LYS A CA 1
ATOM 1503 C C . LYS A 1 199 ? 12.065 -12.787 -7.617 1.00 98.75 199 LYS A C 1
ATOM 1505 O O . LYS A 1 199 ? 12.230 -13.418 -6.579 1.00 98.75 199 LYS A O 1
ATOM 1510 N N . GLN A 1 200 ? 12.201 -11.461 -7.693 1.00 98.50 200 GLN A N 1
ATOM 1511 C CA . GLN A 1 200 ? 12.539 -10.640 -6.525 1.00 98.50 200 GLN A CA 1
ATOM 1512 C C . GLN A 1 200 ? 11.467 -10.752 -5.428 1.00 98.50 200 GLN A C 1
ATOM 1514 O O . GLN A 1 200 ? 11.792 -10.927 -4.257 1.00 98.50 200 GLN A O 1
ATOM 1519 N N . LEU A 1 201 ? 10.184 -10.670 -5.798 1.00 98.75 201 LEU A N 1
ATOM 1520 C CA . LEU A 1 201 ? 9.077 -10.780 -4.846 1.00 98.75 201 LEU A CA 1
ATOM 1521 C C . LEU A 1 201 ? 9.086 -12.128 -4.112 1.00 98.75 201 LEU A C 1
ATOM 1523 O O . LEU A 1 201 ? 8.743 -12.170 -2.929 1.00 98.75 201 LEU A O 1
ATOM 1527 N N . ALA A 1 202 ? 9.461 -13.210 -4.798 1.00 98.62 202 ALA A N 1
ATOM 1528 C CA . ALA A 1 202 ? 9.602 -14.538 -4.211 1.00 98.62 202 ALA A CA 1
ATOM 1529 C C . ALA A 1 202 ? 10.848 -14.651 -3.318 1.00 98.62 202 ALA A C 1
ATOM 1531 O O . ALA A 1 202 ? 10.759 -15.190 -2.219 1.00 98.62 202 ALA A O 1
ATOM 1532 N N . GLU A 1 203 ? 11.990 -14.116 -3.758 1.00 98.69 203 GLU A N 1
ATOM 1533 C CA . GLU A 1 203 ? 13.245 -14.119 -2.993 1.00 98.69 203 GLU A CA 1
ATOM 1534 C C . GLU A 1 203 ? 13.115 -13.358 -1.664 1.00 98.69 203 GLU A C 1
ATOM 1536 O O . GLU A 1 203 ? 13.607 -13.810 -0.632 1.00 98.69 203 GLU A O 1
ATOM 1541 N N . ASN A 1 204 ? 12.382 -12.243 -1.671 1.00 98.69 204 ASN A N 1
ATOM 1542 C CA . ASN A 1 204 ? 12.210 -11.367 -0.512 1.00 98.69 204 ASN A CA 1
ATOM 1543 C C . ASN A 1 204 ? 10.930 -11.643 0.296 1.00 98.69 204 ASN A C 1
ATOM 1545 O O . ASN A 1 204 ? 10.530 -10.810 1.112 1.00 98.69 204 ASN A O 1
ATOM 1549 N N . ALA A 1 205 ? 10.245 -12.762 0.053 1.00 98.62 205 ALA A N 1
ATOM 1550 C CA . ALA A 1 205 ? 8.934 -13.023 0.638 1.00 98.62 205 ALA A CA 1
ATOM 1551 C C . ALA A 1 205 ? 8.947 -13.058 2.182 1.00 98.62 205 ALA A C 1
ATOM 1553 O O . ALA A 1 205 ? 9.815 -13.671 2.809 1.00 98.62 205 ALA A O 1
ATOM 1554 N N . ARG A 1 206 ? 7.935 -12.432 2.796 1.00 97.88 206 ARG A N 1
ATOM 1555 C CA . ARG A 1 206 ? 7.648 -12.452 4.239 1.00 97.88 206 ARG A CA 1
ATOM 1556 C C . ARG A 1 206 ? 6.174 -12.809 4.439 1.00 97.88 206 ARG A C 1
ATOM 1558 O O . ARG A 1 206 ? 5.303 -11.951 4.342 1.00 97.88 206 ARG A O 1
ATOM 1565 N N . PHE A 1 207 ? 5.901 -14.092 4.669 1.00 97.69 207 PHE A N 1
ATOM 1566 C CA . PHE A 1 207 ? 4.528 -14.610 4.727 1.00 97.69 207 PHE A CA 1
ATOM 1567 C C . PHE A 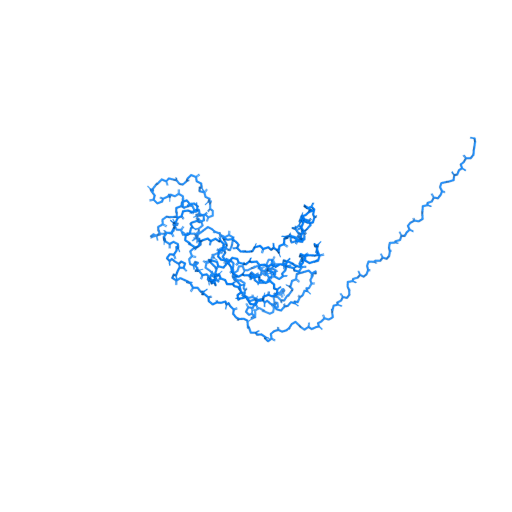1 207 ? 3.866 -14.508 6.102 1.00 97.69 207 PHE A C 1
ATOM 1569 O O . PHE A 1 207 ? 2.641 -14.520 6.178 1.00 97.69 207 PHE A O 1
ATOM 1576 N N . GLU A 1 208 ? 4.651 -14.387 7.169 1.00 95.88 208 GLU A N 1
ATOM 1577 C CA . GLU A 1 208 ? 4.119 -14.247 8.524 1.00 95.88 208 GLU A CA 1
ATOM 1578 C C . GLU A 1 208 ? 3.664 -12.808 8.777 1.00 95.88 208 GLU A C 1
ATOM 1580 O O . GLU A 1 208 ? 4.385 -11.853 8.471 1.00 95.88 208 GLU A O 1
ATOM 1585 N N . ALA A 1 209 ? 2.474 -12.646 9.356 1.00 92.88 209 ALA A N 1
ATOM 1586 C CA . ALA A 1 209 ? 1.997 -11.334 9.774 1.00 92.88 209 ALA A CA 1
ATOM 1587 C C . ALA A 1 209 ? 2.863 -10.790 10.930 1.00 92.88 209 ALA A C 1
ATOM 1589 O O . ALA A 1 209 ? 3.257 -11.560 11.812 1.00 92.88 209 ALA A O 1
ATOM 1590 N N . PRO A 1 210 ? 3.148 -9.473 10.979 1.00 90.25 210 PRO A N 1
ATOM 1591 C CA . PRO A 1 210 ? 3.833 -8.881 12.122 1.00 90.25 210 PRO A CA 1
ATOM 1592 C C . PRO A 1 210 ? 3.043 -9.103 13.419 1.00 90.25 210 PRO A C 1
ATOM 1594 O O . PRO A 1 210 ? 1.829 -8.906 13.463 1.00 90.25 210 PRO A O 1
ATOM 1597 N N . VAL A 1 211 ? 3.738 -9.489 14.490 1.00 82.50 211 VAL A N 1
ATOM 1598 C CA . VAL A 1 211 ? 3.124 -9.771 15.796 1.00 82.50 211 VAL A CA 1
ATOM 1599 C C . VAL A 1 211 ? 3.452 -8.648 16.776 1.00 82.50 211 VAL A C 1
ATOM 1601 O O . VAL A 1 211 ? 4.619 -8.354 17.037 1.00 82.50 211 VAL A O 1
ATOM 1604 N N . GLY A 1 212 ? 2.417 -8.029 17.344 1.00 72.81 212 GLY A N 1
ATOM 1605 C CA . GLY A 1 212 ? 2.557 -7.061 18.432 1.00 72.81 212 GLY A CA 1
ATOM 1606 C C . GLY A 1 212 ? 2.791 -7.730 19.785 1.00 72.81 212 GLY A C 1
ATOM 1607 O O . GLY A 1 212 ? 2.304 -8.831 20.037 1.00 72.81 212 GLY A O 1
ATOM 1608 N N . LYS A 1 213 ? 3.488 -7.050 20.702 1.00 62.19 213 LYS A N 1
ATOM 1609 C CA . LYS A 1 213 ? 3.476 -7.440 22.120 1.00 62.19 213 LYS A CA 1
ATOM 1610 C C . LYS A 1 213 ? 2.171 -6.935 22.736 1.00 62.19 213 LYS A C 1
ATOM 1612 O O . LYS A 1 213 ? 1.978 -5.729 22.844 1.00 62.19 213 LYS A O 1
ATOM 1617 N N . GLY A 1 214 ? 1.282 -7.845 23.129 1.00 54.12 214 GLY A N 1
ATOM 1618 C CA . GLY A 1 214 ? -0.076 -7.552 23.619 1.00 54.12 214 GLY A CA 1
ATOM 1619 C C . GLY A 1 214 ? -0.184 -6.825 24.968 1.00 54.12 214 GLY A C 1
ATOM 1620 O O . GLY A 1 214 ? -1.240 -6.875 25.589 1.00 54.12 214 GLY A O 1
ATOM 1621 N N . ASP A 1 215 ? 0.874 -6.158 25.431 1.00 55.88 215 ASP A N 1
ATOM 1622 C CA . ASP A 1 215 ? 0.942 -5.578 26.778 1.00 55.88 215 ASP A CA 1
ATOM 1623 C C . ASP A 1 215 ? 0.685 -4.062 26.798 1.00 55.88 215 ASP A C 1
ATOM 1625 O O . ASP A 1 215 ? 0.485 -3.466 27.859 1.00 55.88 215 ASP A O 1
ATOM 1629 N N . ALA A 1 216 ? 0.687 -3.407 25.634 1.00 67.50 216 ALA A N 1
ATOM 1630 C CA . ALA A 1 216 ? 0.441 -1.978 25.542 1.00 67.50 216 ALA A CA 1
ATOM 1631 C C . ALA A 1 216 ? -1.059 -1.675 25.671 1.00 67.50 216 ALA A C 1
ATOM 1633 O O . ALA A 1 216 ? -1.861 -2.005 24.802 1.00 67.50 216 ALA A O 1
ATOM 1634 N N . THR A 1 217 ? -1.449 -0.990 26.744 1.00 73.56 217 THR A N 1
ATOM 1635 C CA . THR A 1 217 ? -2.820 -0.498 26.930 1.00 73.56 217 THR A CA 1
ATOM 1636 C C . THR A 1 217 ? -2.852 1.020 26.903 1.00 73.56 217 THR A C 1
ATOM 1638 O O . THR A 1 217 ? -2.012 1.666 27.529 1.00 73.56 217 THR A O 1
ATOM 1641 N N . CYS A 1 218 ? -3.862 1.596 26.257 1.00 75.75 218 CYS A N 1
ATOM 1642 C CA . CYS A 1 218 ? -4.193 3.006 26.425 1.00 75.75 218 CYS A CA 1
ATOM 1643 C C . CYS A 1 218 ? -4.614 3.257 27.882 1.00 75.75 218 CYS A C 1
ATOM 1645 O O . CYS A 1 218 ? -5.618 2.683 28.319 1.00 75.75 218 CYS A O 1
ATOM 1647 N N . PRO A 1 219 ? -3.895 4.093 28.658 1.00 64.19 219 PRO A N 1
ATOM 1648 C CA . PRO A 1 219 ? -4.378 4.505 29.966 1.00 64.19 219 PRO A CA 1
ATOM 1649 C C . PRO A 1 219 ? -5.749 5.155 29.778 1.00 64.19 219 PRO A C 1
ATOM 1651 O O . PRO A 1 219 ? -5.909 5.998 28.895 1.00 64.19 219 PRO A O 1
ATOM 1654 N N . LYS A 1 220 ? -6.740 4.794 30.599 1.00 50.00 220 LYS A N 1
ATOM 1655 C CA . LYS A 1 220 ? -8.018 5.518 30.655 1.00 50.00 220 LYS A CA 1
ATOM 1656 C C . LYS A 1 220 ? -7.773 6.934 31.197 1.00 50.00 220 LYS A C 1
ATOM 1658 O O . LYS A 1 220 ? -8.045 7.202 32.362 1.00 50.00 220 LYS A O 1
ATOM 1663 N N . SER A 1 221 ? -7.230 7.848 30.398 1.00 47.31 221 SER A N 1
ATOM 1664 C CA . SER A 1 221 ? -7.294 9.276 30.703 1.00 47.31 221 SER A CA 1
ATOM 1665 C C . SER A 1 221 ? -8.648 9.787 30.232 1.00 47.31 221 SER A C 1
ATOM 1667 O O . SER A 1 221 ? -8.994 9.597 29.069 1.00 47.31 221 SER A O 1
ATOM 1669 N N . ALA A 1 222 ? -9.406 10.359 31.173 1.00 41.97 222 ALA A N 1
ATOM 1670 C CA . ALA A 1 222 ? -10.765 10.867 31.035 1.00 41.97 222 ALA A CA 1
ATOM 1671 C C . ALA A 1 222 ? -11.081 11.351 29.616 1.00 41.97 222 ALA A C 1
ATOM 1673 O O . ALA A 1 222 ? -10.440 12.276 29.122 1.00 41.97 222 ALA A O 1
ATOM 1674 N N . GLN A 1 223 ? -12.096 10.743 28.996 1.00 41.62 223 GLN A N 1
ATOM 1675 C CA . GLN A 1 223 ? -12.852 11.382 27.928 1.00 41.62 223 GLN A CA 1
ATOM 1676 C C . GLN A 1 223 ? -13.232 12.767 28.456 1.00 41.62 223 GLN A C 1
ATOM 1678 O O . GLN A 1 223 ? -14.142 12.894 29.276 1.00 41.62 223 GLN A O 1
ATOM 1683 N N . THR A 1 224 ? -12.491 13.808 28.083 1.00 36.25 224 THR A N 1
ATOM 1684 C CA . THR A 1 224 ? -12.967 15.166 28.293 1.00 36.25 224 THR A CA 1
ATOM 1685 C C . THR A 1 224 ? -14.215 15.249 27.449 1.00 36.25 224 THR A C 1
ATOM 1687 O O . THR A 1 224 ? -14.131 15.179 26.222 1.00 36.25 224 THR A O 1
ATOM 1690 N N . ALA A 1 225 ? -15.362 15.279 28.130 1.00 38.00 225 ALA A N 1
ATOM 1691 C CA . ALA A 1 225 ? -16.657 15.492 27.523 1.00 38.00 225 ALA A CA 1
ATOM 1692 C C . ALA A 1 225 ? -16.500 16.582 26.464 1.00 38.00 225 ALA A C 1
ATOM 1694 O O . ALA A 1 225 ? -15.943 17.649 26.748 1.00 38.00 225 ALA A O 1
ATOM 1695 N N . GLN A 1 226 ? -16.927 16.276 25.239 1.00 43.28 226 GLN A N 1
ATOM 1696 C CA . GLN A 1 226 ? -17.008 17.281 24.192 1.00 43.28 226 GLN A CA 1
ATOM 1697 C C . GLN A 1 226 ? -17.726 18.509 24.775 1.00 43.28 226 GLN A C 1
ATOM 1699 O O . GLN A 1 226 ? -18.713 18.326 25.498 1.00 43.28 226 GLN A O 1
ATOM 1704 N N . PRO A 1 227 ? -17.257 19.745 24.526 1.00 34.72 227 PRO A N 1
ATOM 1705 C CA . PRO A 1 227 ? -17.989 20.921 24.958 1.00 34.72 227 PRO A CA 1
ATOM 1706 C C . PRO A 1 227 ? -19.389 20.833 24.357 1.00 34.72 227 PRO A C 1
ATOM 1708 O O . PRO A 1 227 ? -19.546 20.848 23.137 1.00 34.72 227 PRO A O 1
ATOM 1711 N N . VAL A 1 228 ? -20.400 20.686 25.214 1.00 42.62 228 VAL A N 1
ATOM 1712 C CA . VAL A 1 228 ? -21.798 20.784 24.801 1.00 42.62 228 VAL A CA 1
ATOM 1713 C C . VAL A 1 228 ? -21.934 22.141 24.122 1.00 42.62 228 VAL A C 1
ATOM 1715 O O . VAL A 1 228 ? -21.604 23.165 24.726 1.00 42.62 228 VAL A O 1
ATOM 1718 N N . ALA A 1 229 ? -22.345 22.143 22.853 1.00 42.50 229 ALA A N 1
ATOM 1719 C CA . ALA A 1 229 ? -22.590 23.376 22.123 1.00 42.50 229 ALA A CA 1
ATOM 1720 C C . ALA A 1 229 ? -23.510 24.273 22.974 1.00 42.50 229 ALA A C 1
ATOM 1722 O O . ALA A 1 229 ? -24.514 23.775 23.498 1.00 42.50 229 ALA A O 1
ATOM 1723 N N . PRO A 1 230 ? -23.184 25.565 23.167 1.00 42.75 230 PRO A N 1
ATOM 1724 C 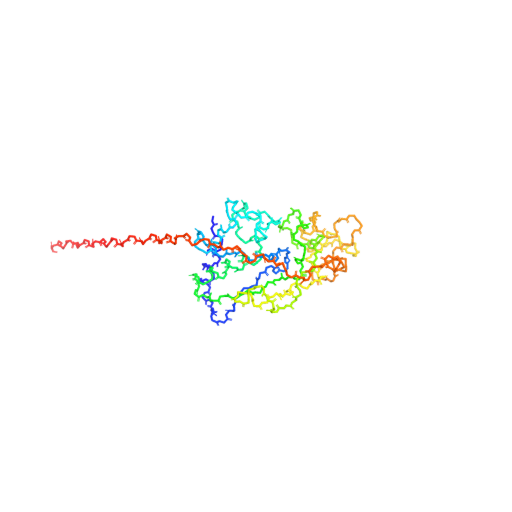CA . PRO A 1 230 ? -24.060 26.449 23.917 1.00 42.75 230 PRO A CA 1
ATOM 1725 C C . PRO A 1 230 ? -25.441 26.461 23.245 1.00 42.75 230 PRO A C 1
ATOM 1727 O O . PRO A 1 230 ? -25.512 26.448 22.010 1.00 42.75 230 PRO A O 1
ATOM 1730 N N . PRO A 1 231 ? -26.540 26.449 24.022 1.00 42.72 231 PRO A N 1
ATOM 1731 C CA . PRO A 1 231 ? -27.880 26.440 23.456 1.00 42.72 231 PRO A CA 1
ATOM 1732 C C . PRO A 1 231 ? -28.032 27.624 22.502 1.00 42.72 231 PRO A C 1
ATOM 1734 O O . PRO A 1 231 ? -27.623 28.744 22.820 1.00 42.72 231 PRO A O 1
ATOM 1737 N N . MET A 1 232 ? -28.594 27.365 21.317 1.00 41.69 232 MET A N 1
ATOM 1738 C CA . MET A 1 232 ? -28.869 28.414 20.340 1.00 41.69 232 MET A CA 1
ATOM 1739 C C . MET A 1 232 ? -29.713 29.497 21.010 1.00 41.69 232 MET A C 1
ATOM 1741 O O . MET A 1 232 ? -30.817 29.234 21.487 1.00 41.69 232 MET A O 1
ATOM 1745 N N . VAL A 1 233 ? -29.188 30.721 21.043 1.00 41.72 233 VAL A N 1
ATOM 1746 C CA . VAL A 1 233 ? -29.952 31.896 21.451 1.00 41.72 233 VAL A CA 1
ATOM 1747 C C . VAL A 1 233 ? -31.048 32.087 20.409 1.00 41.72 233 VAL A C 1
ATOM 1749 O O . VAL A 1 233 ? -30.785 32.507 19.284 1.00 41.72 233 VAL A O 1
ATOM 1752 N N . THR A 1 234 ? -32.285 31.752 20.765 1.00 44.91 234 THR A N 1
ATOM 1753 C CA . THR A 1 234 ? -33.460 32.121 19.979 1.00 44.91 234 THR A CA 1
ATOM 1754 C C . THR A 1 234 ? -33.559 33.641 19.966 1.00 44.91 234 THR A C 1
ATOM 1756 O O . THR A 1 234 ? -33.910 34.252 20.975 1.00 44.91 234 THR A O 1
ATOM 1759 N N . ILE A 1 235 ? -33.219 34.257 18.835 1.00 43.03 235 ILE A N 1
ATOM 1760 C CA . ILE A 1 235 ? -33.441 35.685 18.603 1.00 43.03 235 ILE A CA 1
ATOM 1761 C C . ILE A 1 235 ? -34.959 35.887 18.469 1.00 43.03 235 ILE A C 1
ATOM 1763 O O . ILE A 1 235 ? -35.566 35.271 17.589 1.00 43.03 235 ILE A O 1
ATOM 1767 N N . PRO A 1 236 ? -35.603 36.713 19.312 1.00 40.69 236 PRO A N 1
ATOM 1768 C CA . PRO A 1 236 ? -37.014 37.013 19.146 1.00 40.69 236 PRO A CA 1
ATOM 1769 C C . PRO A 1 236 ? -37.208 37.838 17.871 1.00 40.69 236 PRO A C 1
ATOM 1771 O O . PRO A 1 236 ? -36.580 38.879 17.680 1.00 40.69 236 PRO A O 1
ATOM 1774 N N . ILE A 1 237 ? -38.089 37.357 16.996 1.00 46.69 237 ILE A N 1
ATOM 1775 C CA . ILE A 1 237 ? -38.563 38.087 15.821 1.00 46.69 237 ILE A CA 1
ATOM 1776 C C . ILE A 1 237 ? -39.263 39.349 16.335 1.00 46.69 237 ILE A C 1
ATOM 1778 O O . ILE A 1 237 ? -40.259 39.249 17.054 1.00 46.69 237 ILE A O 1
ATOM 1782 N N . SER A 1 238 ? -38.745 40.535 16.001 1.00 43.91 238 SER A N 1
ATOM 1783 C CA . SER A 1 238 ? -39.446 41.776 16.317 1.00 43.91 238 SER A CA 1
ATOM 1784 C C . SER A 1 238 ? -40.703 41.859 15.453 1.00 43.91 238 SER A C 1
ATOM 1786 O O . SER A 1 238 ? -40.669 41.840 14.223 1.00 43.91 238 SER A O 1
ATOM 1788 N N . SER A 1 239 ? -41.852 41.898 16.115 1.00 48.25 239 SER A N 1
ATOM 1789 C CA . SER A 1 239 ? -43.133 42.199 15.497 1.00 48.25 239 SER A CA 1
ATOM 1790 C C . SER A 1 239 ? -43.100 43.636 14.977 1.00 48.25 239 SER A C 1
ATOM 1792 O O . SER A 1 239 ? -43.072 44.587 15.760 1.00 48.25 239 SER A O 1
ATOM 1794 N N . GLY A 1 240 ? -43.073 43.779 13.650 1.00 43.72 240 GLY A N 1
ATOM 1795 C CA . GLY A 1 240 ? -43.231 45.055 12.966 1.00 43.72 240 GLY A CA 1
ATOM 1796 C C . GLY A 1 240 ? -44.564 45.699 13.336 1.00 43.72 240 GLY A C 1
ATOM 1797 O O . GLY A 1 240 ? -45.620 45.072 13.253 1.00 43.72 240 GLY A O 1
ATOM 1798 N N . ALA A 1 241 ? -44.490 46.953 13.774 1.00 46.84 241 ALA A N 1
ATOM 1799 C CA . ALA A 1 241 ? -45.640 47.782 14.075 1.00 46.84 241 ALA A CA 1
ATOM 1800 C C . ALA A 1 241 ? -46.469 48.026 12.806 1.00 46.84 241 ALA A C 1
ATOM 1802 O O . ALA A 1 241 ? -45.959 48.514 11.797 1.00 46.84 241 ALA A O 1
ATOM 1803 N N . ALA A 1 242 ? -47.760 47.712 12.885 1.00 46.28 242 ALA A N 1
ATOM 1804 C CA . ALA A 1 242 ? -48.756 48.199 11.950 1.00 46.28 242 ALA A CA 1
ATOM 1805 C C . ALA A 1 242 ? -48.908 49.718 12.140 1.00 46.28 242 ALA A C 1
ATOM 1807 O O . ALA A 1 242 ? -49.311 50.175 13.211 1.00 46.28 242 ALA A O 1
ATOM 1808 N N . LEU A 1 243 ? -48.586 50.495 11.107 1.00 46.09 243 LEU A N 1
ATOM 1809 C CA . LEU A 1 243 ? -49.046 51.875 10.979 1.00 46.09 243 LEU A CA 1
ATOM 1810 C C . LEU A 1 243 ? -50.355 51.849 10.190 1.00 46.09 243 LEU A C 1
ATOM 1812 O O . LEU A 1 243 ? -50.392 51.371 9.059 1.00 46.09 243 LEU A O 1
ATOM 1816 N N . GLY A 1 244 ? -51.424 52.312 10.835 1.00 41.62 244 GLY A N 1
ATOM 1817 C CA . GLY A 1 244 ? -52.724 52.525 10.214 1.00 41.62 244 GLY A CA 1
ATOM 1818 C C . GLY A 1 244 ? -52.731 53.732 9.274 1.00 41.62 244 GLY A C 1
ATOM 1819 O O . GLY A 1 244 ? -51.983 54.692 9.474 1.00 41.62 244 GLY A O 1
ATOM 1820 N N . GLY A 1 245 ? -53.617 53.651 8.282 1.00 35.41 245 GLY A N 1
ATOM 1821 C CA . GLY A 1 245 ? -53.924 54.655 7.266 1.00 35.41 245 GLY A CA 1
ATOM 1822 C C . GLY A 1 245 ? -54.751 54.022 6.163 1.00 35.41 245 GLY A C 1
ATOM 1823 O O . GLY A 1 245 ? -54.142 53.289 5.358 1.00 35.41 245 GLY A O 1
#

Organism: NCBI:txid327968